Protein AF-A0A8S3ID58-F1 (afdb_monomer_lite)

Radius of gyration: 24.19 Å; chains: 1; bounding box: 62×48×61 Å

Secondary structure (DSSP, 8-state):
-TTT-HHHHHHHHHHHH----TT-S---HHHHHHHHHHHHHHHHHSSPPP-STTS-HHHHHHHHHHHHHS-HHHHHHHTTHHHHHHIIIII---HHHHGGG--GGG--HHHHHHHHHHTT---SEEEEEEEETTEEEEEEEEEEE---TTSSGGGGSS--HHHHHHHHHHHHHHHHH-S--SSHHHHHHHHHHHHHHHHHHSPPHHHHHS--TT-----HHHHHHHHHHHHHHHGGG-

pLDDT: mean 88.53, std 13.67, range [24.31, 98.25]

InterPro domains:
  IPR000718 Peptidase M13 [PS51885] (1-238)
  IPR000718 Peptidase M13 [PTHR11733] (1-207)
  IPR008753 Peptidase M13, N-terminal domain [PF05649] (2-226)
  IPR024079 Metallopeptidase, catalytic domain superfamily [G3DSA:3.40.390.10] (1-27)
  IPR042089 Peptidase M13, domain 2 [G3DSA:1.10.1380.10] (28-229)

Foldseek 3Di:
DCVVPVCCVVCVVVVVPDDADPPGPDDDPVNVVVVVVVVVVCVQLCDAQDPDPPDDPVSNVSNVVVVVVPPVVVCVVCDCVVVQCCQVVQQVHDCQQCPPNRDCPPDDPVSNQVSCVVVVHDPQKDWDWDQDPVHNVDIDIDIGGDAFQLRALVPLPDDDPSLVVSLVVQLVVSVVNHPPNPCSNVVSVVSSVVSNVSSVVHDHPVCVPDPHPPDDDDDPVVVVVVVVVVVVVVVVPD

Organism: NCBI:txid392030

Sequence (238 aa):
EPCEDFYHFVCGTWIKNSRIPDDADAINTFYALRTQLDYNVVDILTPPPSNEKAEPTALDNARVLYNSCINEQNIEDEGTDTILSIVNNEFGGWPILEGSSWDNSTFNLFNLLLKLRKYNNDIIFGIGTSVDEKNSEKYDLVIGQSDIGLGQRQYYSNESKITIAYREFIRDLAKELSDDTSMVDTDVNEIFAFEKEIAKHYWTSEDRRGRPNGTIRTTVGKLTDLLKTSVSSVIMHT

Structure (mmCIF, N/CA/C/O backbone):
data_AF-A0A8S3ID58-F1
#
_entry.id   AF-A0A8S3ID58-F1
#
loop_
_atom_site.group_PDB
_atom_site.id
_atom_site.type_symbol
_atom_site.label_atom_id
_atom_site.label_alt_id
_atom_site.label_comp_id
_atom_site.label_asym_id
_atom_site.label_entity_id
_atom_site.label_seq_id
_atom_site.pdbx_PDB_ins_code
_atom_site.Cartn_x
_atom_site.Cartn_y
_atom_site.Cartn_z
_atom_site.occupancy
_atom_site.B_iso_or_equiv
_atom_site.auth_seq_id
_atom_site.auth_comp_id
_atom_site.auth_asym_id
_atom_site.auth_atom_id
_atom_site.pdbx_PDB_model_num
ATOM 1 N N . GLU A 1 1 ? 34.741 21.032 -16.363 1.00 88.44 1 GLU A N 1
ATOM 2 C CA . GLU A 1 1 ? 35.696 19.997 -16.840 1.00 88.44 1 GLU A CA 1
ATOM 3 C C . GLU A 1 1 ? 35.415 18.635 -16.183 1.00 88.44 1 GLU A C 1
ATOM 5 O O . GLU A 1 1 ? 34.829 18.634 -15.103 1.00 88.44 1 GLU A O 1
ATOM 10 N N . PRO A 1 2 ? 35.823 17.478 -16.757 1.00 93.38 2 PRO A N 1
ATOM 11 C CA . PRO A 1 2 ? 35.596 16.155 -16.149 1.00 93.38 2 PRO A CA 1
ATOM 12 C C . PRO A 1 2 ? 36.165 16.005 -14.730 1.00 93.38 2 PRO A C 1
ATOM 14 O O . PRO A 1 2 ? 35.612 15.268 -13.921 1.00 93.38 2 PRO A O 1
ATOM 17 N N . CYS A 1 3 ? 37.269 16.696 -14.427 1.00 96.12 3 CYS A N 1
ATOM 18 C CA . CYS A 1 3 ? 37.917 16.671 -13.111 1.00 96.12 3 CYS A CA 1
ATOM 19 C C . CYS A 1 3 ? 37.172 17.491 -12.042 1.00 96.12 3 CYS A C 1
ATOM 21 O O . CYS A 1 3 ? 37.484 17.363 -10.863 1.00 96.12 3 CYS A O 1
ATOM 23 N N . GLU A 1 4 ? 36.229 18.344 -12.448 1.00 97.50 4 GLU A N 1
ATOM 24 C CA . GLU A 1 4 ? 35.427 19.184 -11.549 1.00 97.50 4 GLU A CA 1
ATOM 25 C C . GLU A 1 4 ? 34.044 18.573 -11.326 1.00 97.50 4 GLU A C 1
ATOM 27 O O . GLU A 1 4 ? 33.565 18.511 -10.198 1.00 97.50 4 GLU A O 1
ATOM 32 N N . ASP A 1 5 ? 33.421 18.093 -12.405 1.00 96.94 5 ASP A N 1
ATOM 33 C CA . ASP A 1 5 ? 32.129 17.420 -12.367 1.00 96.94 5 ASP A CA 1
ATOM 34 C C . ASP A 1 5 ? 32.057 16.365 -13.474 1.00 96.94 5 ASP A C 1
ATOM 36 O O . ASP A 1 5 ? 31.652 16.616 -14.616 1.00 96.94 5 ASP A O 1
ATOM 40 N N . PHE A 1 6 ? 32.486 15.153 -13.126 1.00 97.69 6 PHE A N 1
ATOM 41 C CA . PHE A 1 6 ? 32.463 14.025 -14.049 1.00 97.69 6 PHE A CA 1
ATOM 42 C C . PHE A 1 6 ? 31.032 13.643 -14.454 1.00 97.69 6 PHE A C 1
ATOM 44 O O . PHE A 1 6 ? 30.806 13.212 -15.585 1.00 97.69 6 PHE A O 1
ATOM 51 N N . TYR A 1 7 ? 30.052 13.833 -13.562 1.00 96.38 7 TYR A N 1
ATOM 52 C CA . TYR A 1 7 ? 28.661 13.483 -13.832 1.00 96.38 7 TYR A CA 1
ATOM 53 C C . TYR A 1 7 ? 28.065 14.388 -14.912 1.00 96.38 7 TYR A C 1
ATOM 55 O O . TYR A 1 7 ? 27.526 13.884 -15.893 1.00 96.38 7 TYR A O 1
ATOM 63 N N . HIS A 1 8 ? 28.225 15.709 -14.809 1.00 96.31 8 HIS A N 1
ATOM 64 C CA . HIS A 1 8 ? 27.772 16.625 -15.860 1.00 96.31 8 HIS A CA 1
ATOM 65 C C . HIS A 1 8 ? 28.597 16.510 -17.142 1.00 96.31 8 HIS A C 1
ATOM 67 O O . HIS A 1 8 ? 28.043 16.694 -18.226 1.00 96.31 8 HIS A O 1
ATOM 73 N N . PHE A 1 9 ? 29.886 16.166 -17.054 1.00 97.00 9 PHE A N 1
ATOM 74 C CA . PHE A 1 9 ? 30.692 15.906 -18.246 1.00 97.00 9 PHE A CA 1
ATOM 75 C C . PHE A 1 9 ? 30.136 14.738 -19.076 1.00 97.00 9 PHE A C 1
ATOM 77 O O . PHE A 1 9 ? 30.018 14.859 -20.294 1.00 97.00 9 PHE A O 1
ATOM 84 N N . VAL A 1 10 ? 29.760 13.628 -18.430 1.00 96.75 10 VAL A N 1
ATOM 85 C CA . VAL A 1 10 ? 29.251 12.431 -19.123 1.00 96.75 10 VAL A CA 1
ATOM 86 C C . VAL A 1 10 ? 27.751 12.529 -19.430 1.00 96.75 10 VAL A C 1
ATOM 88 O O . VAL A 1 10 ? 27.319 12.163 -20.521 1.00 96.75 10 VAL A O 1
ATOM 91 N N . CYS A 1 11 ? 26.945 13.029 -18.492 1.00 96.12 11 CYS A N 1
ATOM 92 C CA . CYS A 1 11 ? 25.481 12.978 -18.556 1.00 96.12 11 CYS A CA 1
ATOM 93 C C . CYS A 1 11 ? 24.824 14.318 -18.922 1.00 96.12 11 CYS A C 1
ATOM 95 O O . CYS A 1 11 ? 23.618 14.355 -19.162 1.00 96.12 11 CYS A O 1
ATOM 97 N N . GLY A 1 12 ? 25.570 15.427 -18.980 1.00 95.56 12 GLY A N 1
ATOM 98 C CA . GLY A 1 12 ? 25.005 16.778 -19.100 1.00 95.56 12 GLY A CA 1
ATOM 99 C C . GLY A 1 12 ? 24.127 16.985 -20.336 1.00 95.56 12 GLY A C 1
ATOM 100 O O . GLY A 1 12 ? 23.069 17.608 -20.249 1.00 95.56 12 GLY A O 1
ATOM 101 N N . THR A 1 13 ? 24.508 16.410 -21.482 1.00 95.69 13 THR A N 1
ATOM 102 C CA . THR A 1 13 ? 23.682 16.450 -22.701 1.00 95.69 13 THR A CA 1
ATOM 103 C C . THR A 1 13 ? 22.362 15.706 -22.519 1.00 95.69 13 THR A C 1
ATOM 105 O O . THR A 1 13 ? 21.323 16.192 -22.962 1.00 95.69 13 THR A O 1
ATOM 108 N N . TRP A 1 14 ? 22.385 14.551 -21.851 1.00 94.88 14 TRP A N 1
ATOM 109 C CA . TRP A 1 14 ? 21.179 13.775 -21.584 1.00 94.88 14 TRP A CA 1
ATOM 110 C C . TRP A 1 14 ? 20.251 14.519 -20.620 1.00 94.88 14 TRP A C 1
ATOM 112 O O . TRP A 1 14 ? 19.068 14.642 -20.914 1.00 94.88 14 TRP A O 1
ATOM 122 N N . ILE A 1 15 ? 20.784 15.111 -19.546 1.00 94.62 15 ILE A N 1
ATOM 123 C CA . ILE A 1 15 ? 20.007 15.915 -18.584 1.00 94.62 15 ILE A CA 1
ATOM 124 C C . ILE A 1 15 ? 19.315 17.091 -19.282 1.00 94.62 15 ILE A C 1
ATOM 126 O O . ILE A 1 15 ? 18.141 17.343 -19.041 1.00 94.62 15 ILE A O 1
ATOM 130 N N . LYS A 1 16 ? 20.016 17.791 -20.184 1.00 94.94 16 LYS A N 1
ATOM 131 C CA . LYS A 1 16 ? 19.451 18.932 -20.920 1.00 94.94 16 LYS A CA 1
ATOM 132 C C . LYS A 1 16 ? 18.305 18.536 -21.858 1.00 94.94 16 LYS A C 1
ATOM 134 O O . LYS A 1 16 ? 17.402 19.336 -22.085 1.00 94.94 16 LYS A O 1
ATOM 139 N N . ASN A 1 17 ? 18.378 17.341 -22.437 1.00 95.25 17 ASN A N 1
ATOM 140 C CA . ASN A 1 17 ? 17.456 16.894 -23.481 1.00 95.25 17 ASN A CA 1
ATOM 141 C C . ASN A 1 17 ? 16.340 15.982 -22.962 1.00 95.25 17 ASN A C 1
ATOM 143 O O . ASN A 1 17 ? 15.421 15.671 -23.716 1.00 95.25 17 ASN A O 1
ATOM 147 N N . SER A 1 18 ? 16.418 15.537 -21.710 1.00 93.12 18 SER A N 1
ATOM 148 C CA . SER A 1 18 ? 15.443 14.619 -21.134 1.00 93.12 18 SER A CA 1
ATOM 149 C C . SER A 1 18 ? 14.447 15.373 -20.265 1.00 93.12 18 SER A C 1
ATOM 151 O O . SER A 1 18 ? 14.813 16.258 -19.495 1.00 93.12 18 SER A O 1
ATOM 153 N N . ARG A 1 19 ? 13.176 14.994 -20.371 1.00 93.44 19 ARG A N 1
ATOM 154 C CA . ARG A 1 19 ? 12.099 15.465 -19.501 1.00 93.44 19 ARG A CA 1
ATOM 155 C C . ARG A 1 19 ? 11.645 14.291 -18.649 1.00 93.44 19 ARG A C 1
ATOM 157 O O . ARG A 1 19 ? 11.422 13.216 -19.196 1.00 93.44 19 ARG A O 1
ATOM 164 N N . ILE A 1 20 ? 11.506 14.510 -17.343 1.00 94.81 20 ILE A N 1
ATOM 165 C CA . ILE A 1 20 ? 10.830 13.560 -16.457 1.00 94.81 20 ILE A CA 1
ATOM 166 C C . ILE A 1 20 ? 9.343 13.542 -16.869 1.00 94.81 20 ILE A C 1
ATOM 168 O O . ILE A 1 20 ? 8.735 14.618 -16.884 1.00 94.81 20 ILE A O 1
ATOM 172 N N . PRO A 1 21 ? 8.793 12.390 -17.294 1.00 93.75 21 PRO A N 1
ATOM 173 C CA . PRO A 1 21 ? 7.370 12.239 -17.592 1.00 93.75 21 PRO A CA 1
ATOM 174 C C . PRO A 1 21 ? 6.484 12.591 -16.395 1.00 93.75 21 PRO A C 1
ATOM 176 O O . PRO A 1 21 ? 6.931 12.520 -15.254 1.00 93.75 21 PRO A O 1
ATOM 179 N N . ASP A 1 22 ? 5.229 12.958 -16.654 1.00 95.44 22 ASP A N 1
ATOM 180 C CA . ASP A 1 22 ? 4.313 13.416 -15.599 1.00 95.44 22 ASP A CA 1
ATOM 181 C C . ASP A 1 22 ? 3.903 12.275 -14.637 1.00 95.44 22 ASP A C 1
ATOM 183 O O . ASP A 1 22 ? 3.463 12.538 -13.522 1.00 95.44 22 ASP A O 1
ATOM 187 N N . ASP A 1 23 ? 4.091 11.018 -15.048 1.00 92.38 23 ASP A N 1
ATOM 188 C CA . ASP A 1 23 ? 3.821 9.782 -14.306 1.00 92.38 23 ASP A CA 1
ATOM 189 C C . ASP A 1 23 ? 5.074 9.164 -13.650 1.00 92.38 23 ASP A C 1
ATOM 191 O O . ASP A 1 23 ? 5.024 8.043 -13.142 1.00 92.38 23 ASP A O 1
ATOM 195 N N . ALA A 1 24 ? 6.214 9.864 -13.653 1.00 92.50 24 ALA A N 1
ATOM 196 C CA . ALA A 1 24 ? 7.464 9.364 -13.090 1.00 92.50 24 ALA A CA 1
ATOM 197 C C . ALA A 1 24 ? 8.113 10.368 -12.130 1.00 92.50 24 ALA A C 1
ATOM 199 O O . ALA A 1 24 ? 8.236 11.550 -12.428 1.00 92.50 24 ALA A O 1
ATOM 200 N N . ASP A 1 25 ? 8.651 9.878 -11.011 1.00 92.06 25 ASP A N 1
ATOM 201 C CA . ASP A 1 25 ? 9.400 10.726 -10.070 1.00 92.06 25 ASP A CA 1
ATOM 202 C C . ASP A 1 25 ? 10.830 11.025 -10.549 1.00 92.06 25 ASP A C 1
ATOM 204 O O . ASP A 1 25 ? 11.441 12.031 -10.182 1.00 92.06 25 ASP A O 1
ATOM 208 N N . ALA A 1 26 ? 11.405 10.120 -11.346 1.00 92.94 26 ALA A N 1
ATOM 209 C CA . ALA A 1 26 ? 12.760 10.240 -11.865 1.00 92.94 26 ALA A CA 1
ATOM 210 C C . ALA A 1 26 ? 12.955 9.391 -13.125 1.00 92.94 26 ALA A C 1
ATOM 212 O O . ALA A 1 26 ? 12.390 8.308 -13.263 1.00 92.94 26 ALA A O 1
ATOM 213 N N . ILE A 1 27 ? 13.860 9.841 -13.996 1.00 94.00 27 ILE A N 1
ATOM 214 C CA . ILE A 1 27 ? 14.332 9.070 -15.149 1.00 94.00 27 ILE A CA 1
ATOM 215 C C . ILE A 1 27 ? 15.835 8.830 -15.062 1.00 94.00 27 ILE A C 1
ATOM 217 O O . ILE A 1 27 ? 16.596 9.648 -14.548 1.00 94.00 27 ILE A O 1
ATOM 221 N N . ASN A 1 28 ? 16.266 7.681 -15.570 1.00 92.56 28 ASN A N 1
ATOM 222 C CA . ASN A 1 28 ? 17.663 7.287 -15.721 1.00 92.56 28 ASN A CA 1
ATOM 223 C C . ASN A 1 28 ? 17.750 6.115 -16.719 1.00 92.56 28 ASN A C 1
ATOM 225 O O . ASN A 1 28 ? 16.740 5.673 -17.268 1.00 92.56 28 ASN A O 1
ATOM 229 N N . THR A 1 29 ? 18.947 5.571 -16.941 1.00 92.44 29 THR A N 1
ATOM 230 C CA . THR A 1 29 ? 19.138 4.425 -17.845 1.00 92.44 29 THR A CA 1
ATOM 231 C C . THR A 1 29 ? 18.319 3.194 -17.435 1.00 92.44 29 THR A C 1
ATOM 233 O O . THR A 1 29 ? 17.828 2.475 -18.301 1.00 92.44 29 THR A O 1
ATOM 236 N N . PHE A 1 30 ? 18.122 2.953 -16.134 1.00 93.38 30 PHE A N 1
ATOM 237 C CA . PHE A 1 30 ? 17.293 1.840 -15.662 1.00 93.38 30 PHE A CA 1
ATOM 238 C C . PHE A 1 30 ? 15.805 2.074 -15.910 1.00 93.38 30 PHE A C 1
ATOM 240 O O . PHE A 1 30 ? 15.112 1.107 -16.197 1.00 93.38 30 PHE A O 1
ATOM 247 N N . TYR A 1 31 ? 15.322 3.320 -15.843 1.00 94.06 31 TYR A N 1
ATOM 248 C CA . TYR A 1 31 ? 13.953 3.655 -16.244 1.00 94.06 31 TYR A CA 1
ATOM 249 C C . TYR A 1 31 ? 13.722 3.255 -17.705 1.00 94.06 31 TYR A C 1
ATOM 251 O O . TYR A 1 31 ? 12.839 2.454 -17.973 1.00 94.06 31 TYR A O 1
ATOM 259 N N . ALA A 1 32 ? 14.594 3.685 -18.625 1.00 90.06 32 ALA A N 1
ATOM 260 C CA . ALA A 1 32 ? 14.460 3.348 -20.045 1.00 90.06 32 ALA A CA 1
ATOM 261 C C . ALA A 1 32 ? 14.467 1.829 -20.306 1.00 90.06 32 ALA A C 1
ATOM 263 O O . ALA A 1 32 ? 13.676 1.326 -21.102 1.00 90.06 32 ALA A O 1
ATOM 264 N N . LEU A 1 33 ? 15.341 1.088 -19.614 1.00 94.50 33 LEU A N 1
ATOM 265 C CA . LEU A 1 33 ? 15.389 -0.373 -19.712 1.00 94.50 33 LEU A CA 1
ATOM 266 C C . LEU A 1 33 ? 14.126 -1.043 -19.153 1.00 94.50 33 LEU A C 1
ATOM 268 O O . LEU A 1 33 ? 13.635 -1.988 -19.765 1.00 94.50 33 LEU A O 1
ATOM 272 N N . ARG A 1 34 ? 13.604 -0.565 -18.015 1.00 95.38 34 ARG A N 1
ATOM 273 C CA . ARG A 1 34 ? 12.362 -1.079 -17.415 1.00 95.38 34 ARG A CA 1
ATOM 274 C C . ARG A 1 34 ? 11.170 -0.814 -18.318 1.00 95.38 34 ARG A C 1
ATOM 276 O O . ARG A 1 34 ? 10.484 -1.762 -18.649 1.00 95.38 34 ARG A O 1
ATOM 283 N N . THR A 1 35 ? 11.020 0.404 -18.834 1.00 93.69 35 THR A N 1
ATOM 284 C CA . THR A 1 35 ? 9.942 0.742 -19.770 1.00 93.69 35 THR A CA 1
ATOM 285 C C . THR A 1 35 ? 9.953 -0.170 -20.999 1.00 93.69 35 THR A C 1
ATOM 287 O O . THR A 1 35 ? 8.912 -0.673 -21.408 1.00 93.69 35 THR A O 1
ATOM 290 N N . GLN A 1 36 ? 11.127 -0.447 -21.580 1.00 95.00 36 GLN A N 1
ATOM 291 C CA . GLN A 1 36 ? 11.220 -1.379 -22.709 1.00 95.00 36 GLN A CA 1
ATOM 292 C C . GLN A 1 36 ? 10.870 -2.822 -22.316 1.00 95.00 36 GLN A C 1
ATOM 294 O O . GLN A 1 36 ? 10.273 -3.549 -23.111 1.00 95.00 36 GLN A O 1
ATOM 299 N N . LEU A 1 37 ? 11.263 -3.253 -21.115 1.00 97.19 37 LEU A N 1
ATOM 300 C CA . LEU A 1 37 ? 10.900 -4.565 -20.589 1.00 97.19 37 LEU A CA 1
ATOM 301 C C . LEU A 1 37 ? 9.388 -4.669 -20.355 1.00 97.19 37 LEU A C 1
ATOM 303 O O . LEU A 1 37 ? 8.808 -5.685 -20.725 1.00 97.19 37 LEU A O 1
ATOM 307 N N . ASP A 1 38 ? 8.764 -3.628 -19.808 1.00 96.06 38 ASP A N 1
ATOM 308 C CA . ASP A 1 38 ? 7.329 -3.583 -19.528 1.00 96.06 38 ASP A CA 1
ATOM 309 C C . ASP A 1 38 ? 6.519 -3.762 -20.816 1.00 96.06 38 ASP A C 1
ATOM 311 O O . ASP A 1 38 ? 5.614 -4.591 -20.838 1.00 96.06 38 ASP A O 1
ATOM 315 N N . TYR A 1 39 ? 6.904 -3.110 -21.923 1.00 96.19 39 TYR A N 1
ATOM 316 C CA . TYR A 1 39 ? 6.275 -3.346 -23.231 1.00 96.19 39 TYR A CA 1
ATOM 317 C C . TYR A 1 39 ? 6.367 -4.809 -23.674 1.00 96.19 39 TYR A C 1
ATOM 319 O O . TYR A 1 39 ? 5.368 -5.397 -24.076 1.00 96.19 39 TYR A O 1
ATOM 327 N N . ASN A 1 40 ? 7.540 -5.431 -23.539 1.00 97.12 40 ASN A N 1
ATOM 328 C CA . ASN A 1 40 ? 7.706 -6.835 -23.916 1.00 97.12 40 ASN A CA 1
ATOM 329 C C . ASN A 1 40 ? 6.853 -7.766 -23.036 1.00 97.12 40 ASN A C 1
ATOM 331 O O . ASN A 1 40 ? 6.328 -8.768 -23.517 1.00 97.12 40 ASN A O 1
ATOM 335 N N . VAL A 1 41 ? 6.731 -7.463 -21.740 1.00 97.12 41 VAL A N 1
ATOM 336 C CA . VAL A 1 41 ? 5.895 -8.233 -20.807 1.00 97.12 41 VAL A CA 1
ATOM 337 C C . VAL A 1 41 ? 4.417 -8.061 -21.153 1.00 97.12 41 VAL A C 1
ATOM 339 O O . VAL A 1 41 ? 3.697 -9.056 -21.227 1.00 97.12 41 VAL A O 1
ATOM 342 N N . VAL A 1 42 ? 3.975 -6.834 -21.428 1.00 97.00 42 VAL A N 1
ATOM 343 C CA . VAL A 1 42 ? 2.612 -6.533 -21.885 1.00 97.00 42 VAL A CA 1
ATOM 344 C C . VAL A 1 42 ? 2.289 -7.297 -23.168 1.00 97.00 42 VAL A C 1
ATOM 346 O O . VAL A 1 42 ? 1.255 -7.960 -23.224 1.00 97.00 42 VAL A O 1
ATOM 349 N N . ASP A 1 43 ? 3.185 -7.312 -24.154 1.00 96.00 43 ASP A N 1
ATOM 350 C CA . ASP A 1 43 ? 2.987 -8.057 -25.405 1.00 96.00 43 ASP A CA 1
ATOM 351 C C . ASP A 1 43 ? 2.803 -9.569 -25.169 1.00 96.00 43 ASP A C 1
ATOM 353 O O . ASP A 1 43 ? 2.016 -10.226 -25.853 1.00 96.00 43 ASP A O 1
ATOM 357 N N . ILE A 1 44 ? 3.492 -10.137 -24.174 1.00 94.38 44 ILE A N 1
ATOM 358 C CA . ILE A 1 44 ? 3.376 -11.558 -23.804 1.00 94.38 44 ILE A CA 1
ATOM 359 C C . ILE A 1 44 ? 2.047 -11.856 -23.083 1.00 94.38 44 ILE A C 1
ATOM 361 O O . ILE A 1 44 ? 1.478 -12.945 -23.265 1.00 94.38 44 ILE A O 1
ATOM 365 N N . LEU A 1 45 ? 1.569 -10.916 -22.259 1.00 95.75 45 LEU A N 1
ATOM 366 C CA . LEU A 1 45 ? 0.414 -11.083 -21.367 1.00 95.75 45 LEU A CA 1
ATOM 367 C C . LEU A 1 45 ? -0.928 -10.623 -21.963 1.00 95.75 45 LEU A C 1
ATOM 369 O O . LEU A 1 45 ? -1.971 -11.082 -21.505 1.00 95.75 45 LEU A O 1
ATOM 373 N N . THR A 1 46 ? -0.910 -9.762 -22.981 1.00 95.12 46 THR A N 1
ATOM 374 C CA . THR A 1 46 ? -2.116 -9.234 -23.647 1.00 95.12 46 THR A CA 1
ATOM 375 C C . THR A 1 46 ? -2.954 -10.301 -24.360 1.00 95.12 46 THR A C 1
ATOM 377 O O . THR A 1 46 ? -4.182 -10.220 -24.303 1.00 95.12 46 THR A O 1
ATOM 380 N N . PRO A 1 47 ? -2.371 -11.309 -25.044 1.00 91.50 47 PRO A N 1
ATOM 381 C CA . PRO A 1 47 ? -3.170 -12.369 -25.643 1.00 91.50 47 PRO A CA 1
ATOM 382 C C . PRO A 1 47 ? -4.056 -13.060 -24.595 1.00 91.50 47 PRO A C 1
ATOM 384 O O . PRO A 1 47 ? -3.621 -13.248 -23.454 1.00 91.50 47 PRO A O 1
ATOM 387 N N . PRO A 1 48 ? -5.279 -13.484 -24.959 1.00 85.69 48 PRO A N 1
ATOM 388 C CA . PRO A 1 48 ? -6.124 -14.230 -24.037 1.00 85.69 48 PRO A CA 1
ATOM 389 C C . PRO A 1 48 ? -5.430 -15.536 -23.610 1.00 85.69 48 PRO A C 1
ATOM 391 O O . PRO A 1 48 ? -4.619 -16.077 -24.373 1.00 85.69 48 PRO A O 1
ATOM 394 N N . PRO A 1 49 ? -5.739 -16.066 -22.412 1.00 83.31 49 PRO A N 1
ATOM 395 C CA . PRO A 1 49 ? -5.255 -17.383 -22.007 1.00 83.31 49 PRO A CA 1
ATOM 396 C C . PRO A 1 49 ? -5.651 -18.421 -23.063 1.00 83.31 49 PRO A C 1
ATOM 398 O O . PRO A 1 49 ? -6.776 -18.412 -23.575 1.00 83.31 49 PRO A O 1
ATOM 401 N N . SER A 1 50 ? -4.706 -19.281 -23.438 1.00 72.75 50 SER A N 1
ATOM 402 C CA . SER A 1 50 ? -4.924 -20.231 -24.524 1.00 72.75 50 SER A CA 1
ATOM 403 C C . SER A 1 50 ? -5.721 -21.432 -24.023 1.00 72.75 50 SER A C 1
ATOM 405 O O . SER A 1 50 ? -5.455 -21.973 -22.957 1.00 72.75 50 SER A O 1
ATOM 407 N N . ASN A 1 51 ? -6.673 -21.912 -24.825 1.00 66.25 51 ASN A N 1
ATOM 408 C CA . ASN A 1 51 ? -7.285 -23.228 -24.605 1.00 66.25 51 ASN A CA 1
ATOM 409 C C . ASN A 1 51 ? -6.468 -24.358 -25.268 1.00 66.25 51 ASN A C 1
ATOM 411 O O . ASN A 1 51 ? -6.874 -25.524 -25.246 1.00 66.25 51 ASN A O 1
ATOM 415 N N . GLU A 1 52 ? -5.339 -24.031 -25.904 1.00 62.16 52 GLU A N 1
ATOM 416 C CA . GLU A 1 52 ? -4.472 -24.993 -26.575 1.00 62.16 52 GLU A CA 1
ATOM 417 C C . GLU A 1 52 ? -3.453 -25.594 -25.601 1.00 62.16 52 GLU A C 1
ATOM 419 O O . GLU A 1 52 ? -2.771 -24.893 -24.862 1.00 62.16 52 GLU A O 1
ATOM 424 N N . LYS A 1 53 ? -3.284 -26.921 -25.656 1.00 61.59 53 LYS A N 1
ATOM 425 C CA . LYS A 1 53 ? -2.411 -27.718 -24.768 1.00 61.59 53 LYS A CA 1
ATOM 426 C C . LYS A 1 53 ? -0.905 -27.388 -24.837 1.00 61.59 53 LYS A C 1
ATOM 428 O O . LYS A 1 53 ? -0.115 -28.119 -24.243 1.00 61.59 53 LYS A O 1
ATOM 433 N N . ALA A 1 54 ? -0.498 -26.386 -25.610 1.00 71.44 54 ALA A N 1
ATOM 434 C CA . ALA A 1 54 ? 0.904 -26.053 -25.844 1.00 71.44 54 ALA A CA 1
ATOM 435 C C . ALA A 1 54 ? 1.484 -25.084 -24.800 1.00 71.44 54 ALA A C 1
ATOM 437 O O . ALA A 1 54 ? 2.691 -25.124 -24.569 1.00 71.44 54 ALA A O 1
ATOM 438 N N . GLU A 1 55 ? 0.657 -24.254 -24.157 1.00 80.00 55 GLU A N 1
ATOM 439 C CA . GLU A 1 55 ? 1.142 -23.230 -23.226 1.00 80.00 55 GLU A CA 1
ATOM 440 C C . GLU A 1 55 ? 1.198 -23.727 -21.768 1.00 80.00 55 GLU A C 1
ATOM 442 O O . GLU A 1 55 ? 0.352 -24.519 -21.338 1.00 80.00 55 GLU A O 1
ATOM 447 N N . PRO A 1 56 ? 2.191 -23.292 -20.967 1.00 89.12 56 PRO A N 1
ATOM 448 C CA . PRO A 1 56 ? 2.236 -23.608 -19.546 1.00 89.12 56 PRO A CA 1
ATOM 449 C C . PRO A 1 56 ? 1.106 -22.913 -18.779 1.00 89.12 56 PRO A C 1
ATOM 451 O O . PRO A 1 56 ? 0.925 -21.704 -18.894 1.00 89.12 56 PRO A O 1
ATOM 454 N N . THR A 1 57 ? 0.455 -23.628 -17.856 1.00 90.31 57 THR A N 1
ATOM 455 C CA . THR A 1 57 ? -0.606 -23.073 -16.989 1.00 90.31 57 THR A CA 1
ATOM 456 C C . THR A 1 57 ? -0.181 -21.813 -16.224 1.00 90.31 57 THR A C 1
ATOM 458 O O . THR A 1 57 ? -1.002 -20.943 -15.952 1.00 90.31 57 THR A O 1
ATOM 461 N N . ALA A 1 58 ? 1.103 -21.682 -15.878 1.00 93.00 58 ALA A N 1
ATOM 462 C CA . ALA A 1 58 ? 1.618 -20.483 -15.218 1.00 93.00 58 ALA A CA 1
ATOM 463 C C . ALA A 1 58 ? 1.483 -19.224 -16.094 1.00 93.00 58 ALA A C 1
ATOM 465 O O . ALA A 1 58 ? 1.166 -18.156 -15.575 1.00 93.00 58 ALA A O 1
ATOM 466 N N . LEU A 1 59 ? 1.695 -19.355 -17.408 1.00 92.00 59 LEU A N 1
ATOM 467 C CA . LEU A 1 59 ? 1.543 -18.250 -18.349 1.00 92.00 59 LEU A CA 1
ATOM 468 C C . LEU A 1 59 ? 0.068 -17.880 -18.525 1.00 92.00 59 LEU A C 1
ATOM 470 O O . LEU A 1 59 ? -0.261 -16.698 -18.506 1.00 92.00 59 LEU A O 1
ATOM 474 N N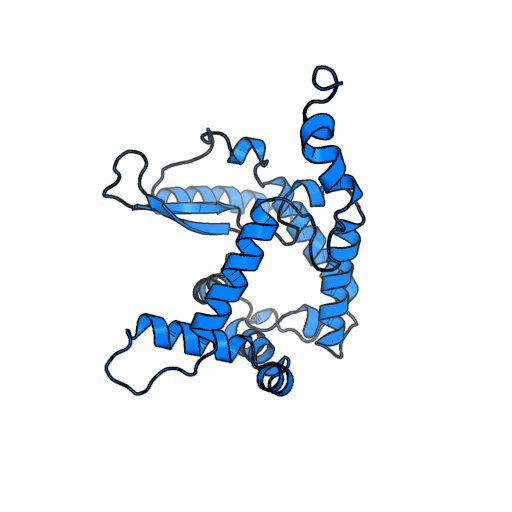 . ASP A 1 60 ? -0.827 -18.865 -18.618 1.00 92.38 60 ASP A N 1
ATOM 475 C CA . ASP A 1 60 ? -2.266 -18.594 -18.704 1.00 92.38 60 ASP A CA 1
ATOM 476 C C . ASP A 1 60 ? -2.797 -17.906 -17.443 1.00 92.38 60 ASP A C 1
ATOM 478 O O . ASP A 1 60 ? -3.532 -16.929 -17.547 1.00 92.38 60 ASP A O 1
ATOM 482 N N . ASN A 1 61 ? -2.370 -18.334 -16.250 1.00 93.50 61 ASN A N 1
ATOM 483 C CA . ASN A 1 61 ? -2.738 -17.656 -15.004 1.00 93.50 61 ASN A CA 1
ATOM 484 C C . ASN A 1 61 ? -2.239 -16.203 -14.973 1.00 93.50 61 ASN A C 1
ATOM 486 O O . ASN A 1 61 ? -2.966 -15.316 -14.529 1.00 93.50 61 ASN A O 1
ATOM 490 N N . ALA A 1 62 ? -1.022 -15.945 -15.464 1.00 95.56 62 ALA A N 1
ATOM 491 C CA . ALA A 1 62 ? -0.494 -14.588 -15.570 1.00 95.56 62 ALA A CA 1
ATOM 492 C C . ALA A 1 62 ? -1.304 -13.734 -16.560 1.00 95.56 62 ALA A C 1
ATOM 494 O O . ALA A 1 62 ? -1.600 -12.579 -16.262 1.00 95.56 62 ALA A O 1
ATOM 495 N N . ARG A 1 63 ? -1.725 -14.306 -17.698 1.00 94.81 63 ARG A N 1
ATOM 496 C CA . ARG A 1 63 ? -2.616 -13.646 -18.669 1.00 94.81 63 ARG A CA 1
ATOM 497 C C . ARG A 1 63 ? -3.993 -13.358 -18.085 1.00 94.81 63 ARG A C 1
ATOM 499 O O . ARG A 1 63 ? -4.518 -12.274 -18.302 1.00 94.81 63 ARG A O 1
ATOM 506 N N . VAL A 1 64 ? -4.582 -14.294 -17.339 1.00 95.00 64 VAL A N 1
ATOM 507 C CA . VAL A 1 64 ? -5.866 -14.077 -16.648 1.00 95.00 64 VAL A CA 1
ATOM 508 C C . VAL A 1 64 ? -5.751 -12.903 -15.679 1.00 95.00 64 VAL A C 1
ATOM 510 O O . VAL A 1 64 ? -6.565 -11.988 -15.747 1.00 95.00 64 VAL A O 1
ATOM 513 N N . LEU A 1 65 ? -4.714 -12.895 -14.835 1.00 96.19 65 LEU A N 1
ATOM 514 C CA . LEU A 1 65 ? -4.486 -11.824 -13.865 1.00 96.19 65 LEU A CA 1
ATOM 515 C C . LEU A 1 65 ? -4.235 -10.466 -14.540 1.00 96.19 65 LEU A C 1
ATOM 517 O O . LEU A 1 65 ? -4.770 -9.447 -14.108 1.00 96.19 65 LEU A O 1
ATOM 521 N N . TYR A 1 66 ? -3.436 -10.444 -15.609 1.00 96.75 66 TYR A N 1
ATOM 522 C CA . TYR A 1 66 ? -3.183 -9.226 -16.375 1.00 96.75 66 TYR A CA 1
ATOM 523 C C . TYR A 1 66 ? -4.474 -8.677 -16.989 1.00 96.75 66 TYR A C 1
ATOM 525 O O . TYR A 1 66 ? -4.810 -7.516 -16.768 1.00 96.75 66 TYR A O 1
ATOM 533 N N . ASN A 1 67 ? -5.241 -9.525 -17.680 1.00 95.69 67 ASN A N 1
ATOM 534 C CA . ASN A 1 67 ? -6.490 -9.124 -18.323 1.00 95.69 67 ASN A CA 1
ATOM 535 C C . ASN A 1 67 ? -7.561 -8.677 -17.317 1.00 95.69 67 ASN A C 1
ATOM 537 O O . ASN A 1 67 ? -8.343 -7.789 -17.641 1.00 95.69 67 ASN A O 1
ATOM 541 N N . SER A 1 68 ? -7.593 -9.231 -16.097 1.00 95.44 68 SER A N 1
ATOM 542 C CA . SER A 1 68 ? -8.471 -8.705 -15.042 1.00 95.44 68 SER A CA 1
ATOM 543 C C . SER A 1 68 ? -8.032 -7.329 -14.536 1.00 95.44 68 SER A C 1
ATOM 545 O O . SER A 1 68 ? -8.881 -6.526 -14.180 1.00 95.44 68 SER A O 1
ATOM 547 N N . CYS A 1 69 ? -6.725 -7.049 -14.518 1.00 96.19 69 CYS A N 1
ATOM 548 C CA . CYS A 1 69 ? -6.171 -5.778 -14.044 1.00 96.19 69 CYS A CA 1
ATOM 549 C C . CYS A 1 69 ? -6.426 -4.624 -15.027 1.00 96.19 69 CYS A C 1
ATOM 551 O O . CYS A 1 69 ? -6.747 -3.521 -14.608 1.00 96.19 69 CYS A O 1
ATOM 553 N N . ILE A 1 70 ? -6.312 -4.877 -16.335 1.00 96.25 70 ILE A N 1
ATOM 554 C CA . ILE A 1 70 ? -6.487 -3.836 -17.365 1.00 96.25 70 ILE A CA 1
ATOM 555 C C . ILE A 1 70 ? -7.946 -3.615 -17.794 1.00 96.25 70 ILE A C 1
ATOM 557 O O . ILE A 1 70 ? -8.218 -2.757 -18.632 1.00 96.25 70 ILE A O 1
ATOM 561 N N . ASN A 1 71 ? -8.892 -4.408 -17.282 1.00 96.75 71 ASN A N 1
ATOM 562 C CA . ASN A 1 71 ? -10.307 -4.280 -17.624 1.00 96.75 71 ASN A CA 1
ATOM 563 C C . ASN A 1 71 ? -10.971 -3.181 -16.784 1.00 96.75 71 ASN A C 1
ATOM 565 O O . ASN A 1 71 ? -11.723 -3.467 -15.852 1.00 96.75 71 ASN A O 1
ATOM 569 N N . GLU A 1 72 ? -10.696 -1.927 -17.144 1.00 97.06 72 GLU A N 1
ATOM 570 C CA . GLU A 1 72 ? -11.226 -0.741 -16.463 1.00 97.06 72 GLU A CA 1
ATOM 571 C C . GLU A 1 72 ? -12.757 -0.749 -16.396 1.00 97.06 72 GLU A C 1
ATOM 573 O O . GLU A 1 72 ? -13.310 -0.451 -15.349 1.00 97.06 72 GLU A O 1
ATOM 578 N N . GLN A 1 73 ? -13.458 -1.187 -17.450 1.00 97.25 73 GLN A N 1
ATOM 579 C CA . GLN A 1 73 ? -14.927 -1.231 -17.436 1.00 97.25 73 GLN A CA 1
ATOM 580 C C . GLN A 1 73 ? -15.464 -2.090 -16.285 1.00 97.25 73 GLN A C 1
ATOM 582 O O . GLN A 1 73 ? -16.375 -1.666 -15.586 1.00 97.25 73 GLN A O 1
ATOM 587 N N . ASN A 1 74 ? -14.895 -3.280 -16.070 1.00 95.44 74 ASN A N 1
ATOM 588 C CA . ASN A 1 74 ? -15.338 -4.141 -14.974 1.00 95.44 74 ASN A CA 1
ATOM 589 C C . ASN A 1 74 ? -14.973 -3.558 -13.601 1.00 95.44 74 ASN A C 1
ATOM 591 O O . ASN A 1 74 ? -15.728 -3.741 -12.655 1.00 95.44 74 ASN A O 1
ATOM 595 N N . ILE A 1 75 ? -13.833 -2.866 -13.494 1.00 96.31 75 ILE A N 1
ATOM 596 C CA . ILE A 1 75 ? -13.420 -2.178 -12.262 1.00 96.31 75 ILE A CA 1
ATOM 597 C C . ILE A 1 75 ? -14.405 -1.049 -11.928 1.00 96.31 75 ILE A C 1
ATOM 599 O O . ILE A 1 75 ? -14.857 -0.956 -10.791 1.00 96.31 75 ILE A O 1
ATOM 603 N N . GLU A 1 76 ? -14.784 -0.235 -12.914 1.00 96.19 76 GLU A N 1
ATOM 604 C CA . GLU A 1 76 ? -15.739 0.867 -12.737 1.00 96.19 76 GLU A CA 1
ATOM 605 C C . GLU A 1 76 ? -17.169 0.369 -12.473 1.00 96.19 76 GLU A C 1
ATOM 607 O O . GLU A 1 76 ? -17.881 0.954 -11.659 1.00 96.19 76 GLU A O 1
ATOM 612 N N . ASP A 1 77 ? -17.588 -0.729 -13.115 1.00 96.06 77 ASP A N 1
ATOM 613 C CA . ASP A 1 77 ? -18.902 -1.347 -12.881 1.00 96.06 77 ASP A CA 1
ATOM 614 C C . ASP A 1 77 ? -19.025 -1.924 -11.458 1.00 96.06 77 ASP A C 1
ATOM 616 O O . ASP A 1 77 ? -20.113 -1.919 -10.882 1.00 96.06 77 ASP A O 1
ATOM 620 N N . GLU A 1 78 ? -17.926 -2.442 -10.899 1.00 94.94 78 GLU A N 1
ATOM 621 C CA . GLU A 1 78 ? -17.857 -2.984 -9.535 1.00 94.94 78 GLU A CA 1
ATOM 622 C C . GLU A 1 78 ? -17.685 -1.880 -8.477 1.00 94.94 78 GLU A C 1
ATOM 624 O O . GLU A 1 78 ? -18.162 -2.015 -7.346 1.00 94.94 78 GLU A O 1
ATOM 629 N N . GLY A 1 79 ? -17.026 -0.776 -8.842 1.00 94.00 79 GLY A N 1
ATOM 630 C CA . GLY A 1 79 ? -16.839 0.393 -7.992 1.00 94.00 79 GLY A CA 1
ATOM 631 C C . GLY A 1 79 ? -16.228 0.039 -6.633 1.00 94.00 79 GLY A C 1
ATOM 632 O O . GLY A 1 79 ? -15.191 -0.618 -6.532 1.00 94.00 79 GLY A O 1
ATOM 633 N N . THR A 1 80 ? -16.872 0.489 -5.556 1.00 94.56 80 THR A N 1
ATOM 634 C CA . THR A 1 80 ? -16.418 0.261 -4.174 1.00 94.56 80 THR A CA 1
ATOM 635 C C . THR A 1 80 ? -17.166 -0.876 -3.474 1.00 94.56 80 THR A C 1
ATOM 637 O O . THR A 1 80 ? -16.847 -1.204 -2.326 1.00 94.56 80 THR A O 1
ATOM 640 N N . ASP A 1 81 ? -18.113 -1.530 -4.153 1.00 94.06 81 ASP A N 1
ATOM 641 C CA . ASP A 1 81 ? -19.031 -2.497 -3.544 1.00 94.06 81 ASP A CA 1
ATOM 642 C C . ASP A 1 81 ? -18.286 -3.685 -2.930 1.00 94.06 81 ASP A C 1
ATOM 644 O O . ASP A 1 81 ? -18.534 -4.072 -1.783 1.00 94.06 81 ASP A O 1
ATOM 648 N N . THR A 1 82 ? -17.324 -4.249 -3.662 1.00 93.44 82 THR A N 1
ATOM 649 C CA . THR A 1 82 ? -16.578 -5.426 -3.202 1.00 93.44 82 THR A CA 1
ATOM 650 C C . THR A 1 82 ? -15.701 -5.119 -1.999 1.00 93.44 82 THR A C 1
ATOM 652 O O . THR A 1 82 ? -15.711 -5.878 -1.025 1.00 93.44 82 THR A O 1
ATOM 655 N N . ILE A 1 83 ? -14.973 -3.999 -2.010 1.00 92.88 83 ILE A N 1
ATOM 656 C CA . ILE A 1 83 ? -14.110 -3.651 -0.878 1.00 92.88 83 ILE A CA 1
ATOM 657 C C . ILE A 1 83 ? -14.936 -3.294 0.361 1.00 92.88 83 ILE A C 1
ATOM 659 O O . ILE A 1 83 ? -14.626 -3.781 1.449 1.00 92.88 83 ILE A O 1
ATOM 663 N N . LEU A 1 84 ? -16.029 -2.538 0.210 1.00 95.00 84 LEU A N 1
ATOM 664 C CA . LEU A 1 84 ? -16.921 -2.204 1.323 1.00 95.00 84 LEU A CA 1
ATOM 665 C C . LEU A 1 84 ? -17.624 -3.448 1.876 1.00 95.00 84 LEU A C 1
ATOM 667 O O . LEU A 1 84 ? -17.758 -3.588 3.090 1.00 95.00 84 LEU A O 1
ATOM 671 N N . SER A 1 85 ? -18.002 -4.399 1.019 1.00 95.31 85 SER A N 1
ATOM 672 C CA . SER A 1 85 ? -18.548 -5.689 1.450 1.00 95.31 85 SER A CA 1
ATOM 673 C C . SER A 1 85 ? -17.555 -6.470 2.313 1.00 95.31 85 SER A C 1
ATOM 675 O O . SER A 1 85 ? -17.933 -6.969 3.374 1.00 95.31 85 SER A O 1
ATOM 677 N N . ILE A 1 86 ? -16.277 -6.540 1.922 1.00 94.56 86 ILE A N 1
ATOM 678 C CA . ILE A 1 86 ? -15.235 -7.206 2.722 1.00 94.56 86 ILE A CA 1
ATOM 679 C C . ILE A 1 86 ? -15.032 -6.472 4.055 1.00 94.56 86 ILE A C 1
ATOM 681 O O . ILE A 1 86 ? -15.031 -7.104 5.113 1.00 94.56 86 ILE A O 1
ATOM 685 N N . VAL A 1 87 ? -14.908 -5.142 4.029 1.00 94.12 87 VAL A N 1
ATOM 686 C CA . VAL A 1 87 ? -14.721 -4.321 5.237 1.00 94.12 87 VAL A CA 1
ATOM 687 C C . VAL A 1 87 ? -15.873 -4.526 6.225 1.00 94.12 87 VAL A C 1
ATOM 689 O O . VAL A 1 87 ? -15.642 -4.838 7.396 1.00 94.12 87 VAL A O 1
ATOM 692 N N . ASN A 1 88 ? -17.113 -4.444 5.754 1.00 93.19 88 ASN A N 1
ATOM 693 C CA . ASN A 1 88 ? -18.292 -4.538 6.609 1.00 93.19 88 ASN A CA 1
ATOM 694 C C . ASN A 1 88 ? -18.520 -5.968 7.118 1.00 93.19 88 ASN A C 1
ATOM 696 O O . ASN A 1 88 ? -18.716 -6.179 8.315 1.00 93.19 88 ASN A O 1
ATOM 700 N N . ASN A 1 89 ? -18.440 -6.969 6.237 1.00 93.00 89 ASN A N 1
ATOM 701 C CA . ASN A 1 89 ? -18.794 -8.347 6.585 1.00 93.00 89 ASN A CA 1
ATOM 702 C C . ASN A 1 89 ? -17.661 -9.104 7.287 1.00 93.00 89 ASN A C 1
ATOM 704 O O . ASN A 1 89 ? -17.917 -9.966 8.134 1.00 93.00 89 ASN A O 1
ATOM 708 N N . GLU A 1 90 ? -16.403 -8.811 6.952 1.00 92.81 90 GLU A N 1
ATOM 709 C CA . GLU A 1 90 ? -15.260 -9.515 7.523 1.00 92.81 90 GLU A CA 1
ATOM 710 C C . GLU A 1 90 ? -14.567 -8.711 8.614 1.00 92.81 90 GLU A C 1
ATOM 712 O O . GLU A 1 90 ? -14.258 -9.285 9.661 1.00 92.81 90 GLU A O 1
ATOM 717 N N . PHE A 1 91 ? -14.344 -7.411 8.437 1.00 93.38 91 PHE A N 1
ATOM 718 C CA . PHE A 1 91 ? -13.542 -6.623 9.382 1.00 93.38 91 PHE A CA 1
ATOM 719 C C . PHE A 1 91 ? -14.364 -5.941 10.482 1.00 93.38 91 PHE A C 1
ATOM 721 O O . PHE A 1 91 ? -13.788 -5.519 11.483 1.00 93.38 91 PHE A O 1
ATOM 728 N N . GLY A 1 92 ? -15.695 -5.966 10.378 1.00 91.50 92 GLY A N 1
ATOM 729 C CA . GLY A 1 92 ? -16.588 -5.346 11.360 1.00 91.50 92 GLY A CA 1
ATOM 730 C C . GLY A 1 92 ? -16.773 -3.849 11.125 1.00 91.50 92 GLY A C 1
ATOM 731 O O . GLY A 1 92 ? -16.991 -3.110 12.084 1.00 91.50 92 GLY A O 1
ATOM 732 N N . GLY A 1 93 ? -16.652 -3.426 9.865 1.00 93.12 93 GLY A N 1
ATOM 733 C CA . GLY A 1 93 ? -16.832 -2.043 9.451 1.00 93.12 93 GLY A CA 1
ATOM 734 C C . GLY A 1 93 ? -15.564 -1.203 9.553 1.00 93.12 93 GLY A C 1
ATOM 735 O O . GLY A 1 93 ? -14.500 -1.663 9.985 1.00 93.12 93 GLY A O 1
ATOM 736 N N . TRP A 1 94 ? -15.690 0.052 9.137 1.00 93.56 94 TRP A N 1
ATOM 737 C CA . TRP A 1 94 ? -14.655 1.065 9.300 1.00 93.56 94 TRP A CA 1
ATOM 738 C C . TRP A 1 94 ? -15.282 2.243 10.052 1.00 93.56 94 TRP A C 1
ATOM 740 O O . TRP A 1 94 ? -16.071 2.967 9.450 1.00 93.56 94 TRP A O 1
ATOM 750 N N . PRO A 1 95 ? -14.959 2.450 11.348 1.00 94.19 95 PRO A N 1
ATOM 751 C CA . PRO A 1 95 ? -15.685 3.395 12.203 1.00 94.19 95 PRO A CA 1
ATOM 752 C C . PRO A 1 95 ? -15.836 4.802 11.617 1.00 94.19 95 PRO A C 1
ATOM 754 O O . PRO A 1 95 ? -16.889 5.410 11.760 1.00 94.19 95 PRO A O 1
ATOM 757 N N . ILE A 1 96 ? -14.826 5.282 10.884 1.00 95.69 96 ILE A N 1
ATOM 758 C CA . ILE A 1 96 ? -14.848 6.600 10.232 1.00 95.69 96 ILE A CA 1
ATOM 759 C C . ILE A 1 96 ? -15.944 6.749 9.165 1.00 95.69 96 ILE A C 1
ATOM 761 O O . ILE A 1 96 ? -16.355 7.867 8.872 1.00 95.69 96 ILE A O 1
ATOM 765 N N . LEU A 1 97 ? -16.420 5.642 8.585 1.00 94.88 97 LEU A N 1
ATOM 766 C CA . LEU A 1 97 ? -17.518 5.635 7.617 1.00 94.88 97 LEU A CA 1
ATOM 767 C C . LEU A 1 97 ? -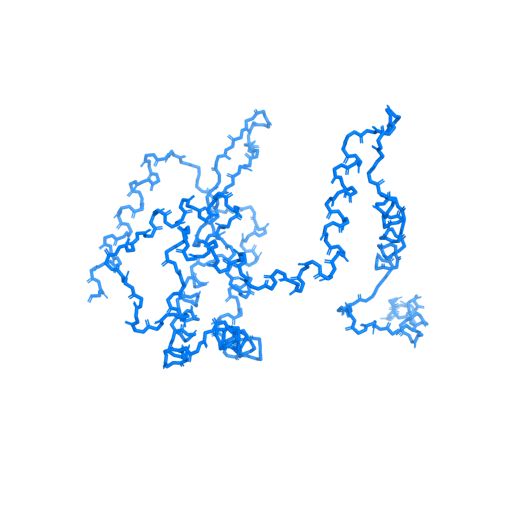18.894 5.559 8.290 1.00 94.88 97 LEU A C 1
ATOM 769 O O . LEU A 1 97 ? -19.893 5.922 7.680 1.00 94.88 97 LEU A O 1
ATOM 773 N N . GLU A 1 98 ? -18.967 5.074 9.526 1.00 92.00 98 GLU A N 1
ATOM 774 C CA . GLU A 1 98 ? -20.225 4.838 10.252 1.00 92.00 98 GLU A CA 1
ATOM 775 C C . GLU A 1 98 ? -20.477 5.877 11.358 1.00 92.00 98 GLU A C 1
ATOM 777 O O . GLU A 1 98 ? -21.584 5.969 11.903 1.00 92.00 98 GLU A O 1
ATOM 782 N N . GLY A 1 99 ? -19.446 6.649 11.710 1.00 89.62 99 GLY A N 1
ATOM 783 C CA . GLY A 1 99 ? -19.484 7.686 12.727 1.00 89.62 99 GLY A CA 1
ATOM 784 C C . GLY A 1 99 ? -20.016 7.159 14.058 1.00 89.62 99 GLY A C 1
ATOM 785 O O . GLY A 1 99 ? -19.586 6.132 14.584 1.00 89.62 99 GLY A O 1
ATOM 786 N N . SER A 1 100 ? -21.004 7.863 14.608 1.00 87.88 100 SER A N 1
ATOM 787 C CA . SER A 1 100 ? -21.624 7.493 15.889 1.00 87.88 100 SER A CA 1
ATOM 788 C C . SER A 1 100 ? -22.472 6.214 15.846 1.00 87.88 100 SER A C 1
ATOM 790 O O . SER A 1 100 ? -22.876 5.724 16.901 1.00 87.88 100 SER A O 1
ATOM 792 N N . SER A 1 101 ? -22.744 5.675 14.652 1.00 89.88 101 SER A N 1
ATOM 793 C CA . SER A 1 101 ? -23.554 4.464 14.473 1.00 89.88 101 SER A CA 1
ATOM 794 C C . SER A 1 101 ? -22.745 3.173 14.617 1.00 89.88 101 SER A C 1
ATOM 796 O O . SER A 1 101 ? -23.345 2.106 14.744 1.00 89.88 101 SER A O 1
ATOM 798 N N . TRP A 1 102 ? -21.410 3.255 14.616 1.00 92.06 102 TRP A N 1
ATOM 799 C CA . TRP A 1 102 ? -20.551 2.081 14.727 1.00 92.06 102 TRP A CA 1
ATOM 800 C C . TRP A 1 102 ? -20.657 1.417 16.110 1.00 92.06 102 TRP A C 1
ATOM 802 O O . TRP A 1 102 ? -20.433 2.046 17.150 1.00 92.06 102 TRP A O 1
ATOM 812 N N . ASP A 1 103 ? -20.961 0.117 16.137 1.00 90.56 103 ASP A N 1
ATOM 813 C CA . ASP A 1 103 ? -21.116 -0.649 17.376 1.00 90.56 103 ASP A CA 1
ATOM 814 C C . ASP A 1 103 ? -19.787 -1.242 17.867 1.00 90.56 103 ASP A C 1
ATOM 816 O O . ASP A 1 103 ? -19.373 -2.344 17.493 1.00 90.56 103 ASP A O 1
ATOM 820 N N . ASN A 1 104 ? -19.155 -0.540 18.805 1.00 90.31 104 ASN A N 1
ATOM 821 C CA . ASN A 1 104 ? -17.916 -0.995 19.430 1.00 90.31 104 ASN A CA 1
ATOM 822 C C . ASN A 1 104 ? -18.075 -2.232 20.336 1.00 90.31 104 ASN A C 1
ATOM 824 O O . ASN A 1 104 ? -17.070 -2.850 20.692 1.00 90.31 104 ASN A O 1
ATOM 828 N N . SER A 1 105 ? -19.297 -2.623 20.720 1.00 91.88 105 SER A N 1
ATOM 829 C CA . SER A 1 105 ? -19.513 -3.681 21.717 1.00 91.88 105 SER A CA 1
ATOM 830 C C . SER A 1 105 ? -19.135 -5.072 21.202 1.00 91.88 105 SER A C 1
ATOM 832 O O . SER A 1 105 ? -18.796 -5.968 21.979 1.00 91.88 105 SER A O 1
ATOM 834 N N . THR A 1 106 ? -19.154 -5.241 19.880 1.00 85.94 106 THR A N 1
ATOM 835 C CA . THR A 1 106 ? -18.786 -6.482 19.191 1.00 85.94 106 THR A CA 1
ATOM 836 C C . THR A 1 106 ? -17.325 -6.499 18.735 1.00 85.94 106 THR A C 1
ATOM 838 O O . THR A 1 106 ? -16.824 -7.538 18.289 1.00 85.94 106 THR A O 1
ATOM 841 N N . PHE A 1 107 ? -16.612 -5.376 18.876 1.00 91.50 107 PHE A N 1
ATOM 842 C CA . PHE A 1 107 ? -15.247 -5.228 18.396 1.00 91.50 107 PHE A CA 1
ATOM 843 C C . PHE A 1 107 ? -14.264 -6.101 19.181 1.00 91.50 107 PHE A C 1
ATOM 845 O O . PHE A 1 107 ? -14.216 -6.112 20.413 1.00 91.50 107 PHE A O 1
ATOM 852 N N . ASN A 1 108 ? -13.407 -6.812 18.449 1.00 92.25 108 ASN A N 1
ATOM 853 C CA . ASN A 1 108 ? -12.315 -7.580 19.027 1.00 92.25 108 ASN A CA 1
ATOM 854 C C . ASN A 1 108 ? -11.057 -7.433 18.167 1.00 92.25 108 ASN A C 1
ATOM 856 O O . ASN A 1 108 ? -10.955 -8.028 17.092 1.00 92.25 108 ASN A O 1
ATOM 860 N N . LEU A 1 109 ? -10.079 -6.681 18.680 1.00 90.06 109 LEU A N 1
ATOM 861 C CA . LEU A 1 109 ? -8.830 -6.393 17.972 1.00 90.06 109 LEU A CA 1
ATOM 862 C C . LEU A 1 109 ? -8.084 -7.667 17.545 1.00 90.06 109 LEU A C 1
ATOM 864 O O . LEU A 1 109 ? -7.592 -7.740 16.426 1.00 90.06 109 LEU A O 1
ATOM 868 N N . PHE A 1 110 ? -8.015 -8.690 18.401 1.00 89.75 110 PHE A N 1
ATOM 869 C CA . PHE A 1 110 ? -7.301 -9.927 18.074 1.00 89.75 110 PHE A CA 1
ATOM 870 C C . PHE A 1 110 ? -7.946 -10.662 16.891 1.00 89.75 110 PHE A C 1
ATOM 872 O O . PHE A 1 110 ? -7.251 -11.070 15.962 1.00 89.75 110 PHE A O 1
ATOM 879 N N . ASN A 1 111 ? -9.276 -10.778 16.884 1.00 92.44 111 ASN A N 1
ATOM 880 C CA . ASN A 1 111 ? -10.006 -11.374 15.767 1.00 92.44 111 ASN A CA 1
ATOM 881 C C . ASN A 1 111 ? -9.842 -10.560 14.480 1.00 92.44 111 ASN A C 1
ATOM 883 O O . ASN A 1 111 ? -9.671 -11.157 13.418 1.00 92.44 111 ASN A O 1
ATOM 887 N N . LEU A 1 112 ? -9.860 -9.225 14.567 1.00 93.06 112 LEU A N 1
ATOM 888 C CA . LEU A 1 112 ? -9.609 -8.354 13.420 1.00 93.06 112 LEU A CA 1
ATOM 889 C C . LEU A 1 112 ? -8.205 -8.595 12.843 1.00 93.06 112 LEU A C 1
ATOM 891 O O . LEU A 1 112 ? -8.081 -8.874 11.653 1.00 93.06 112 LEU A O 1
ATOM 895 N N . LEU A 1 113 ? -7.164 -8.590 13.681 1.00 91.69 113 LEU A N 1
ATOM 896 C CA . LEU A 1 113 ? -5.784 -8.848 13.249 1.00 91.69 113 LEU A CA 1
ATOM 897 C C . LEU A 1 113 ? -5.631 -10.232 12.595 1.00 91.69 113 LEU A C 1
ATOM 899 O O . LEU A 1 113 ? -4.961 -10.362 11.572 1.00 91.69 113 LEU A O 1
ATOM 903 N N . LEU A 1 114 ? -6.290 -11.269 13.127 1.00 90.62 114 LEU A N 1
ATOM 904 C CA . LEU A 1 114 ? -6.287 -12.601 12.510 1.00 90.62 114 LEU A CA 1
ATOM 905 C C . LEU A 1 114 ? -6.948 -12.619 11.126 1.00 90.62 114 LEU A C 1
ATOM 907 O O . LEU A 1 114 ? -6.490 -13.350 10.245 1.00 90.62 114 LEU A O 1
ATOM 911 N N . LYS A 1 115 ? -8.032 -11.860 10.935 1.00 93.44 115 LYS A N 1
ATOM 912 C CA . LYS A 1 115 ? -8.716 -11.759 9.642 1.00 93.44 115 LYS A CA 1
ATOM 913 C C . LYS A 1 115 ? -7.883 -10.965 8.642 1.00 93.44 115 LYS A C 1
ATOM 915 O O . LYS A 1 115 ? -7.622 -11.483 7.564 1.00 93.44 115 LYS A O 1
ATOM 920 N N . LEU A 1 116 ? -7.382 -9.792 9.025 1.00 92.56 116 LEU A N 1
ATOM 921 C CA . LEU A 1 116 ? -6.492 -8.965 8.200 1.00 92.56 116 LEU A CA 1
ATOM 922 C C . LEU A 1 116 ? -5.259 -9.740 7.729 1.00 92.56 116 LEU A C 1
ATOM 924 O O . LEU A 1 116 ? -4.881 -9.665 6.560 1.00 92.56 116 LEU A O 1
ATOM 928 N N . ARG A 1 117 ? -4.695 -10.591 8.592 1.00 89.62 117 ARG A N 1
ATOM 929 C CA . ARG A 1 117 ? -3.555 -11.431 8.224 1.00 89.62 117 ARG A CA 1
ATOM 930 C C . ARG A 1 117 ? -3.861 -12.414 7.086 1.00 89.62 117 ARG A C 1
ATOM 932 O O . ARG A 1 117 ? -2.957 -12.740 6.321 1.00 89.62 117 ARG A O 1
ATOM 939 N N . LYS A 1 118 ? -5.109 -12.875 6.926 1.00 91.00 118 LYS A N 1
ATOM 940 C CA . LYS A 1 118 ? -5.503 -13.724 5.781 1.00 91.00 118 LYS A CA 1
ATOM 941 C C . LYS A 1 118 ? -5.456 -12.972 4.450 1.00 91.00 118 LYS A C 1
ATOM 943 O O . LYS A 1 118 ? -5.248 -13.604 3.421 1.00 91.00 118 LYS A O 1
ATOM 948 N N . TYR A 1 119 ? -5.583 -11.649 4.498 1.00 91.62 119 TYR A N 1
ATOM 949 C CA . TYR A 1 119 ? -5.420 -10.737 3.367 1.00 91.62 119 TYR A CA 1
ATOM 950 C C . TYR A 1 119 ? -3.986 -10.209 3.241 1.00 91.62 119 TYR A C 1
ATOM 952 O O . TYR A 1 119 ? -3.742 -9.264 2.499 1.00 91.62 119 TYR A O 1
ATOM 960 N N . ASN A 1 120 ? -3.030 -10.808 3.965 1.00 88.81 120 ASN A N 1
ATOM 961 C CA . ASN A 1 120 ? -1.637 -10.370 4.015 1.00 88.81 120 ASN A CA 1
ATOM 962 C C . ASN A 1 120 ? -1.480 -8.897 4.449 1.00 88.81 120 ASN A C 1
ATOM 964 O O . ASN A 1 120 ? -0.546 -8.218 4.028 1.00 88.81 120 ASN A O 1
ATOM 968 N N . ASN A 1 121 ? -2.405 -8.409 5.281 1.00 89.44 121 ASN A N 1
ATOM 969 C CA . ASN A 1 121 ? -2.367 -7.065 5.839 1.00 89.44 121 ASN A CA 1
ATOM 970 C C . ASN A 1 121 ? -1.800 -7.109 7.268 1.00 89.44 121 ASN A C 1
ATOM 972 O O . ASN A 1 121 ? -2.424 -7.659 8.180 1.00 89.44 121 ASN A O 1
ATOM 976 N N . ASP A 1 122 ? -0.604 -6.544 7.434 1.00 86.19 122 ASP A N 1
ATOM 977 C CA . ASP A 1 122 ? 0.132 -6.489 8.695 1.00 86.19 122 ASP A CA 1
ATOM 978 C C . ASP A 1 122 ? -0.029 -5.119 9.349 1.00 86.19 122 ASP A C 1
ATOM 980 O O . ASP A 1 122 ? 0.617 -4.150 8.956 1.00 86.19 122 ASP A O 1
ATOM 984 N N . ILE A 1 123 ? -0.868 -5.051 10.383 1.00 83.94 123 ILE A N 1
ATOM 985 C CA . ILE A 1 123 ? -1.131 -3.824 11.143 1.00 83.94 123 ILE A CA 1
ATOM 986 C C . ILE A 1 123 ? -0.561 -3.975 12.559 1.00 83.94 123 ILE A C 1
ATOM 988 O O . ILE A 1 123 ? -0.701 -5.026 13.186 1.00 83.94 123 ILE A O 1
ATOM 992 N N . ILE A 1 124 ? 0.058 -2.911 13.083 1.00 84.25 124 ILE A N 1
ATOM 993 C CA . ILE A 1 124 ? 0.740 -2.816 14.392 1.00 84.25 124 ILE A CA 1
ATOM 994 C C . ILE A 1 124 ? 2.087 -3.556 14.428 1.00 84.25 124 ILE A C 1
ATOM 996 O O . ILE A 1 124 ? 3.104 -2.966 14.808 1.00 84.25 124 ILE A O 1
ATOM 1000 N N . PHE A 1 125 ? 2.113 -4.832 14.043 1.00 86.19 125 PHE A N 1
ATOM 1001 C CA . PHE A 1 125 ? 3.332 -5.634 13.949 1.00 86.19 125 PHE A CA 1
ATOM 1002 C C . PHE A 1 125 ? 3.308 -6.533 12.713 1.00 86.19 125 PHE A C 1
ATOM 1004 O O . PHE A 1 125 ? 2.291 -7.132 12.374 1.00 86.19 125 PHE A O 1
ATOM 1011 N N . GLY A 1 126 ? 4.457 -6.638 12.053 1.00 87.12 126 GLY A N 1
ATOM 1012 C CA . GLY A 1 126 ? 4.664 -7.550 10.937 1.00 87.12 126 GLY A CA 1
ATOM 1013 C C . GLY A 1 126 ? 5.017 -8.943 11.437 1.00 87.12 126 GLY A C 1
ATOM 1014 O O . GLY A 1 126 ? 5.778 -9.087 12.401 1.00 87.12 126 GLY A O 1
ATOM 1015 N N . ILE A 1 127 ? 4.491 -9.967 10.767 1.00 87.25 127 ILE A N 1
ATOM 1016 C CA . ILE A 1 127 ? 4.856 -11.365 11.015 1.00 87.25 127 ILE A CA 1
ATOM 1017 C C . ILE A 1 127 ? 5.364 -11.968 9.710 1.00 87.25 127 ILE A C 1
ATOM 1019 O O . ILE A 1 127 ? 4.707 -11.921 8.675 1.00 87.25 127 ILE A O 1
ATOM 1023 N N . GLY A 1 128 ? 6.531 -12.594 9.750 1.00 88.38 128 GLY A N 1
ATOM 1024 C CA . GLY A 1 128 ? 7.123 -13.207 8.571 1.00 88.38 128 GLY A CA 1
ATOM 1025 C C . GLY A 1 128 ? 7.952 -14.428 8.906 1.00 88.38 128 GLY A C 1
ATOM 1026 O O . GLY A 1 128 ? 8.139 -14.796 10.065 1.00 88.38 128 GLY A O 1
ATOM 1027 N N . THR A 1 129 ? 8.470 -15.054 7.863 1.00 90.62 129 THR A N 1
ATOM 1028 C CA . THR A 1 129 ? 9.448 -16.132 7.977 1.00 90.62 129 THR A CA 1
ATOM 1029 C C . THR A 1 129 ? 10.767 -15.655 7.403 1.00 90.62 129 THR A C 1
ATOM 1031 O O . THR A 1 129 ? 10.797 -15.121 6.296 1.00 90.62 129 THR A O 1
ATOM 1034 N N . SER A 1 130 ? 11.854 -15.884 8.128 1.00 88.75 130 SER A N 1
ATOM 1035 C CA . SER A 1 130 ? 13.212 -15.666 7.633 1.00 88.75 130 SER A CA 1
ATOM 1036 C C . SER A 1 130 ? 13.998 -16.961 7.728 1.00 88.75 130 SER A C 1
ATOM 1038 O O . SER A 1 130 ? 13.698 -17.821 8.551 1.00 88.75 130 SER A O 1
ATOM 1040 N N . VAL A 1 131 ? 15.019 -17.100 6.891 1.00 90.44 131 VAL A N 1
ATOM 1041 C CA . VAL A 1 131 ? 16.000 -18.177 7.032 1.00 90.44 131 VAL A CA 1
ATOM 1042 C C . VAL A 1 131 ? 16.787 -17.953 8.327 1.00 90.44 131 VAL A C 1
ATOM 1044 O O . VAL A 1 131 ? 17.157 -16.817 8.633 1.00 90.44 131 VAL A O 1
ATOM 1047 N N . ASP A 1 132 ? 17.027 -19.019 9.092 1.00 86.56 132 ASP A N 1
ATOM 1048 C CA . ASP A 1 132 ? 17.847 -18.962 10.306 1.00 86.56 132 ASP A CA 1
ATOM 1049 C C . ASP A 1 132 ? 19.295 -18.618 9.921 1.00 86.56 132 ASP A C 1
ATOM 1051 O O . ASP A 1 132 ? 19.957 -19.338 9.170 1.00 86.56 132 ASP A O 1
ATOM 1055 N N . GLU A 1 133 ? 19.807 -17.512 10.462 1.00 81.50 133 GLU A N 1
ATOM 1056 C CA . GLU A 1 133 ? 21.142 -16.988 10.145 1.00 81.50 133 GLU A CA 1
ATOM 1057 C C . GLU A 1 133 ? 22.286 -17.967 10.464 1.00 81.50 133 GLU A C 1
ATOM 1059 O O . GLU A 1 133 ? 23.384 -17.843 9.919 1.00 81.50 133 GLU A O 1
ATOM 1064 N N . LYS A 1 134 ? 22.060 -18.922 11.375 1.00 86.81 134 LYS A N 1
ATOM 1065 C CA . LYS A 1 134 ? 23.037 -19.940 11.790 1.00 86.81 134 LYS A CA 1
ATOM 1066 C C . LYS A 1 134 ? 22.810 -21.289 11.115 1.00 86.81 134 LYS A C 1
ATOM 1068 O O . LYS A 1 134 ? 23.697 -22.139 11.183 1.00 86.81 134 LYS A O 1
ATOM 1073 N N . ASN A 1 135 ? 21.644 -21.516 10.515 1.00 89.94 135 ASN A N 1
ATOM 1074 C CA . ASN A 1 135 ? 21.334 -22.744 9.796 1.00 89.94 135 ASN A CA 1
ATOM 1075 C C . ASN A 1 135 ? 20.359 -22.465 8.647 1.00 89.94 135 ASN A C 1
ATOM 1077 O O . ASN A 1 135 ? 19.148 -22.430 8.842 1.00 89.94 135 ASN A O 1
ATOM 1081 N N . SER A 1 136 ? 20.895 -22.377 7.432 1.00 92.19 136 SER A N 1
ATOM 1082 C CA . SER A 1 136 ? 20.118 -22.051 6.237 1.00 92.19 136 SER A CA 1
ATOM 1083 C C . SER A 1 136 ? 19.079 -23.100 5.821 1.00 92.19 136 SER A C 1
ATOM 1085 O O . SER A 1 136 ? 18.284 -22.833 4.927 1.00 92.19 136 SER A O 1
ATOM 1087 N N . GLU A 1 137 ? 19.068 -24.283 6.441 1.00 95.31 137 GLU A N 1
ATOM 1088 C CA . GLU A 1 137 ? 18.041 -25.314 6.224 1.00 95.31 137 GLU A CA 1
ATOM 1089 C C . GLU A 1 137 ? 16.794 -25.097 7.097 1.00 95.31 137 GLU A C 1
ATOM 1091 O O . GLU A 1 137 ? 15.814 -25.836 6.984 1.00 95.31 137 GLU A O 1
ATOM 1096 N N . LYS A 1 138 ? 16.824 -24.112 8.004 1.00 94.12 138 LYS A N 1
ATOM 1097 C CA . LYS A 1 138 ? 15.737 -23.809 8.936 1.00 94.12 138 LYS A CA 1
ATOM 1098 C C . LYS A 1 138 ? 15.168 -22.422 8.692 1.00 94.12 138 LYS A C 1
ATOM 1100 O O . LYS A 1 138 ? 15.862 -21.507 8.258 1.00 94.12 138 LYS A O 1
ATOM 1105 N N . TYR A 1 139 ? 13.900 -22.279 9.056 1.00 93.00 139 TYR A N 1
ATOM 1106 C CA . TYR A 1 139 ? 13.193 -21.009 9.054 1.00 93.00 139 TYR A CA 1
ATOM 1107 C C . TYR A 1 139 ? 12.827 -20.626 10.484 1.00 93.00 139 TYR A C 1
ATOM 1109 O O . TYR A 1 139 ? 12.354 -21.462 11.257 1.00 93.00 139 TYR A O 1
ATOM 1117 N N . ASP A 1 140 ? 13.032 -19.358 10.813 1.00 90.69 140 ASP A N 1
ATOM 1118 C CA . ASP A 1 140 ? 12.577 -18.737 12.046 1.00 90.69 140 ASP A CA 1
ATOM 1119 C C . ASP A 1 140 ? 11.335 -17.877 11.756 1.00 90.69 140 ASP A C 1
ATOM 1121 O O . ASP A 1 140 ? 11.216 -17.235 10.706 1.00 90.69 140 ASP A O 1
ATOM 1125 N N . LEU A 1 141 ? 10.409 -17.845 12.717 1.00 90.31 141 LEU A N 1
ATOM 1126 C CA . LEU A 1 141 ? 9.332 -16.860 12.741 1.00 90.31 141 LEU A CA 1
ATOM 1127 C C . LEU A 1 141 ? 9.912 -15.517 13.195 1.00 90.31 141 LEU A C 1
ATOM 1129 O O . LEU A 1 141 ? 10.527 -15.434 14.260 1.00 90.31 141 LEU A O 1
ATOM 1133 N N . VAL A 1 142 ? 9.687 -14.471 12.409 1.00 88.69 142 VAL A N 1
ATOM 1134 C CA . VAL A 1 142 ? 10.130 -13.108 12.702 1.00 88.69 142 VAL A CA 1
ATOM 1135 C C . VAL A 1 142 ? 8.911 -12.245 12.988 1.00 88.69 142 VAL A C 1
ATOM 1137 O O . VAL A 1 142 ? 7.936 -12.273 12.242 1.00 88.69 142 VAL A O 1
ATOM 1140 N N . ILE A 1 143 ? 8.981 -11.485 14.079 1.00 88.69 143 ILE A N 1
ATOM 1141 C CA . ILE A 1 143 ? 7.969 -10.508 14.475 1.00 88.69 143 ILE A CA 1
ATOM 1142 C C . ILE A 1 143 ? 8.679 -9.169 14.646 1.00 88.69 143 ILE A C 1
ATOM 1144 O O . ILE A 1 143 ? 9.729 -9.111 15.292 1.00 88.69 143 ILE A O 1
ATOM 1148 N N . GLY A 1 144 ? 8.133 -8.105 14.066 1.00 87.12 144 GLY A N 1
ATOM 1149 C CA . GLY A 1 144 ? 8.756 -6.784 14.097 1.00 87.12 144 GLY A CA 1
ATOM 1150 C C . GLY A 1 144 ? 7.772 -5.649 13.847 1.00 87.12 144 GLY A C 1
ATOM 1151 O O . GLY A 1 144 ? 6.564 -5.861 13.810 1.00 87.12 144 GLY A O 1
ATOM 1152 N N . GLN A 1 145 ? 8.300 -4.436 13.681 1.00 87.94 145 GLN A N 1
ATOM 1153 C CA . GLN A 1 145 ? 7.496 -3.280 13.276 1.00 87.94 145 GLN A CA 1
ATOM 1154 C C . GLN A 1 145 ? 6.802 -3.556 11.933 1.00 87.94 145 GLN A C 1
ATOM 1156 O O . GLN A 1 145 ? 7.447 -4.056 11.009 1.00 87.94 145 GLN A O 1
ATOM 1161 N N . SER A 1 146 ? 5.505 -3.259 11.846 1.00 90.25 146 SER A N 1
ATOM 1162 C CA . SER A 1 146 ? 4.776 -3.258 10.576 1.00 90.25 146 SER A CA 1
ATOM 1163 C C . SER A 1 146 ? 5.103 -1.999 9.771 1.00 90.25 146 SER A C 1
ATOM 1165 O O . SER A 1 146 ? 5.908 -1.160 10.189 1.00 90.25 146 SER A O 1
ATOM 1167 N N . ASP A 1 147 ? 4.458 -1.858 8.619 1.00 86.56 147 ASP A N 1
ATOM 1168 C CA . ASP A 1 147 ? 4.366 -0.567 7.956 1.00 86.56 147 ASP A CA 1
ATOM 1169 C C . ASP A 1 147 ? 3.363 0.340 8.696 1.00 86.56 147 ASP A C 1
ATOM 1171 O O . ASP A 1 147 ? 2.504 -0.121 9.455 1.00 86.56 147 ASP A O 1
ATOM 1175 N N . ILE A 1 148 ? 3.532 1.646 8.510 1.00 89.88 148 ILE A N 1
ATOM 1176 C CA . ILE A 1 148 ? 2.646 2.726 8.976 1.00 89.88 148 ILE A CA 1
ATOM 1177 C C . ILE A 1 148 ? 2.330 3.612 7.772 1.00 89.88 148 ILE A C 1
ATOM 1179 O O . ILE A 1 148 ? 3.109 3.611 6.820 1.00 89.88 148 ILE A O 1
ATOM 1183 N N . GLY A 1 149 ? 1.238 4.378 7.797 1.00 91.81 149 GLY A N 1
ATOM 1184 C CA . GLY A 1 149 ? 0.726 5.073 6.609 1.00 91.81 149 GLY A CA 1
ATOM 1185 C C . GLY A 1 149 ? 1.734 5.920 5.822 1.00 91.81 149 GLY A C 1
ATOM 1186 O O . GLY A 1 149 ? 1.764 5.865 4.598 1.00 91.81 149 GLY A O 1
ATOM 1187 N N . LEU A 1 150 ? 2.626 6.651 6.500 1.00 93.75 150 LEU A N 1
ATOM 1188 C CA . LEU A 1 150 ? 3.677 7.458 5.853 1.00 93.75 150 LEU A CA 1
ATOM 1189 C C . LEU A 1 150 ? 4.990 6.688 5.602 1.00 93.75 150 LEU A C 1
ATOM 1191 O O . LEU A 1 150 ? 6.007 7.280 5.236 1.00 93.75 150 LEU A O 1
ATOM 1195 N N . GLY A 1 151 ? 5.014 5.381 5.862 1.00 89.06 151 GLY A N 1
ATOM 1196 C CA . GLY A 1 151 ? 6.137 4.458 5.670 1.00 89.06 151 GLY A CA 1
ATOM 1197 C C . GLY A 1 151 ? 7.289 4.609 6.671 1.00 89.06 151 GLY A C 1
ATOM 1198 O O . GLY A 1 151 ? 7.806 3.618 7.183 1.00 89.06 151 GLY A O 1
ATOM 1199 N N . GLN A 1 152 ? 7.709 5.838 6.988 1.00 88.12 152 GLN A N 1
ATOM 1200 C CA . GLN A 1 152 ? 8.853 6.100 7.869 1.00 88.12 152 GLN A CA 1
ATOM 1201 C C . GLN A 1 152 ? 8.485 6.965 9.072 1.00 88.12 152 GLN A C 1
ATOM 1203 O O . GLN A 1 152 ? 7.828 7.999 8.948 1.00 88.12 152 GLN A O 1
ATOM 1208 N N . ARG A 1 153 ? 9.037 6.612 10.241 1.00 91.44 153 ARG A N 1
ATOM 1209 C CA . ARG A 1 153 ? 8.785 7.331 11.500 1.00 91.44 153 ARG A CA 1
ATOM 1210 C C . ARG A 1 153 ? 9.114 8.825 11.454 1.00 91.44 153 ARG A C 1
ATOM 1212 O O . ARG A 1 153 ? 8.485 9.611 12.154 1.00 91.44 153 ARG A O 1
ATOM 1219 N N . GLN A 1 154 ? 10.093 9.220 10.638 1.00 92.19 154 GLN A N 1
ATOM 1220 C CA . GLN A 1 154 ? 10.555 10.607 10.536 1.00 92.19 154 GLN A CA 1
ATOM 1221 C C . GLN A 1 154 ? 9.473 11.563 10.017 1.00 92.19 154 GLN A C 1
ATOM 1223 O O . GLN A 1 154 ? 9.479 12.741 10.368 1.00 92.19 154 GLN A O 1
ATOM 1228 N N . TYR A 1 155 ? 8.511 11.060 9.235 1.00 93.88 155 TYR A N 1
ATOM 1229 C CA . TYR A 1 155 ? 7.417 11.883 8.724 1.00 93.88 155 TYR A CA 1
ATOM 1230 C C . TYR A 1 155 ? 6.422 12.294 9.815 1.00 93.88 155 TYR A C 1
ATOM 1232 O O . TYR A 1 155 ? 5.732 13.291 9.650 1.00 93.88 155 TYR A O 1
ATOM 1240 N N . TYR A 1 156 ? 6.391 11.602 10.957 1.00 94.38 156 TYR A N 1
ATOM 1241 C CA . TYR A 1 156 ? 5.480 11.905 12.067 1.00 94.38 156 TYR A CA 1
ATOM 1242 C C . TYR A 1 156 ? 6.064 12.895 13.088 1.00 94.38 156 TYR A C 1
ATOM 1244 O O . TYR A 1 156 ? 5.365 13.322 14.012 1.00 94.38 156 TYR A O 1
ATOM 1252 N N . SER A 1 157 ? 7.344 13.269 12.959 1.00 87.62 157 SER A N 1
ATOM 1253 C CA . SER A 1 157 ? 8.019 14.139 13.930 1.00 87.62 157 SER A CA 1
ATOM 1254 C C . SER A 1 157 ? 7.484 15.573 13.912 1.00 87.62 157 SER A C 1
ATOM 1256 O O . SER A 1 157 ? 7.213 16.123 14.978 1.00 87.62 157 SER A O 1
ATOM 1258 N N . ASN A 1 158 ? 7.279 16.149 12.724 1.00 88.88 158 ASN A N 1
ATOM 1259 C CA . ASN A 1 158 ? 6.846 17.534 12.533 1.00 88.88 158 ASN A CA 1
ATOM 1260 C C . ASN A 1 158 ? 5.730 17.623 11.492 1.00 88.88 158 ASN A C 1
ATOM 1262 O O . ASN A 1 158 ? 5.636 16.786 10.595 1.00 88.88 158 ASN A O 1
ATOM 1266 N N . GLU A 1 159 ? 4.924 18.679 11.579 1.00 92.06 159 GLU A N 1
ATOM 1267 C CA . GLU A 1 159 ? 3.967 18.993 10.526 1.00 92.06 159 GLU A CA 1
ATOM 1268 C C . GLU A 1 159 ? 4.695 19.394 9.236 1.00 92.06 159 GLU A C 1
ATOM 1270 O O . GLU A 1 159 ? 5.663 20.156 9.235 1.00 92.06 159 GLU A O 1
ATOM 1275 N N . SER A 1 160 ? 4.239 18.830 8.126 1.00 95.06 160 SER A N 1
ATOM 1276 C CA . SER A 1 160 ? 4.784 19.035 6.790 1.00 95.06 160 SER A CA 1
ATOM 1277 C C . SER A 1 160 ? 3.689 18.874 5.740 1.00 95.06 160 SER A C 1
ATOM 1279 O O . SER A 1 160 ? 2.623 18.319 6.022 1.00 95.06 160 SER A O 1
ATOM 1281 N N . LYS A 1 161 ? 3.982 19.278 4.498 1.00 96.06 161 LYS A N 1
ATOM 1282 C CA . LYS A 1 161 ? 3.084 19.056 3.353 1.00 96.06 161 LYS A CA 1
ATOM 1283 C C . LYS A 1 161 ? 2.660 17.588 3.213 1.00 96.06 161 LYS A C 1
ATOM 1285 O O . LYS A 1 161 ? 1.514 17.332 2.888 1.00 96.06 161 LYS A O 1
ATOM 1290 N N . ILE A 1 162 ? 3.553 16.645 3.528 1.00 95.69 162 ILE A N 1
ATOM 1291 C CA . ILE A 1 162 ? 3.278 15.201 3.466 1.00 95.69 162 ILE A CA 1
ATOM 1292 C C . ILE A 1 162 ? 2.254 14.796 4.531 1.00 95.69 162 ILE A C 1
ATOM 1294 O O . ILE A 1 162 ? 1.284 14.116 4.228 1.00 95.69 162 ILE A O 1
ATOM 1298 N N . THR A 1 163 ? 2.427 15.251 5.776 1.00 96.31 163 THR A N 1
ATOM 1299 C CA . THR A 1 163 ? 1.473 14.922 6.851 1.00 96.31 163 THR A CA 1
ATOM 1300 C C . THR A 1 163 ? 0.104 15.562 6.639 1.00 96.31 163 THR A C 1
ATOM 1302 O O . THR A 1 163 ? -0.899 14.987 7.045 1.00 96.31 163 THR A O 1
ATOM 1305 N N . ILE A 1 164 ? 0.069 16.748 6.021 1.00 96.94 164 ILE A N 1
ATOM 1306 C CA . ILE A 1 16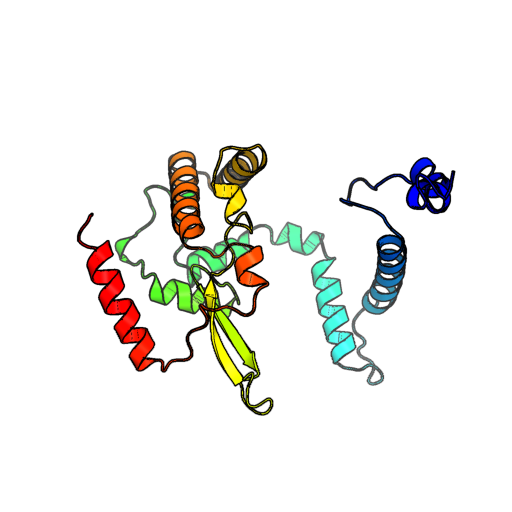4 ? -1.175 17.436 5.667 1.00 96.94 164 ILE A CA 1
ATOM 1307 C C . ILE A 1 164 ? -1.890 16.640 4.573 1.00 96.94 164 ILE A C 1
ATOM 1309 O O . ILE A 1 164 ? -3.024 16.229 4.792 1.00 96.94 164 ILE A O 1
ATOM 1313 N N . ALA A 1 165 ? -1.189 16.319 3.480 1.00 97.69 165 ALA A N 1
ATOM 1314 C CA . ALA A 1 165 ? -1.735 15.542 2.369 1.00 97.69 165 ALA A CA 1
ATOM 1315 C C . ALA A 1 165 ? -2.229 14.153 2.802 1.00 97.69 165 ALA A C 1
ATOM 1317 O O . ALA A 1 165 ? -3.253 13.691 2.321 1.00 97.69 165 ALA A O 1
ATOM 1318 N N . TYR A 1 166 ? -1.548 13.494 3.743 1.00 97.81 166 TYR A N 1
ATOM 1319 C CA . TYR A 1 166 ? -1.991 12.200 4.265 1.00 97.81 166 TYR A CA 1
ATOM 1320 C C . TYR A 1 166 ? -3.310 12.291 5.040 1.00 97.81 166 TYR A C 1
ATOM 1322 O O . TYR A 1 166 ? -4.206 11.479 4.832 1.00 97.81 166 TYR A O 1
ATOM 1330 N N . ARG A 1 167 ? -3.468 13.309 5.895 1.00 97.62 167 ARG A N 1
ATOM 1331 C CA . ARG A 1 167 ? -4.737 13.541 6.603 1.00 97.62 167 ARG A CA 1
ATOM 1332 C C . ARG A 1 167 ? -5.855 13.958 5.647 1.00 97.62 167 ARG A C 1
ATOM 1334 O O . ARG A 1 167 ? -6.987 13.523 5.824 1.00 97.62 167 ARG A O 1
ATOM 1341 N N . GLU A 1 168 ? -5.542 14.784 4.650 1.00 98.06 168 GLU A N 1
ATOM 1342 C CA . GLU A 1 168 ? -6.481 15.154 3.584 1.00 98.06 168 GLU A CA 1
ATOM 1343 C C . GLU A 1 168 ? -6.923 13.927 2.787 1.00 98.06 168 GLU A C 1
ATOM 1345 O O . GLU A 1 168 ? -8.116 13.730 2.620 1.00 98.06 168 GLU A O 1
ATOM 1350 N N . PHE A 1 169 ? -5.998 13.040 2.420 1.00 98.25 169 PHE A N 1
ATOM 1351 C CA . PHE A 1 169 ? -6.316 11.797 1.723 1.00 98.25 169 PHE A CA 1
ATOM 1352 C C . PHE A 1 169 ? -7.287 10.909 2.513 1.00 98.25 169 PHE A C 1
ATOM 1354 O O . PHE A 1 169 ? -8.294 10.476 1.960 1.00 98.25 169 PHE A O 1
ATOM 1361 N N . ILE A 1 170 ? -7.033 10.668 3.807 1.00 97.81 170 ILE A N 1
ATOM 1362 C CA . ILE A 1 170 ? -7.943 9.860 4.643 1.00 97.81 170 ILE A CA 1
ATOM 1363 C C . ILE A 1 170 ? -9.321 10.527 4.729 1.00 97.81 170 ILE A C 1
ATOM 1365 O O . ILE A 1 170 ? -10.343 9.852 4.616 1.00 97.81 170 ILE A O 1
ATOM 1369 N N . ARG A 1 171 ? -9.353 11.853 4.915 1.00 97.88 171 ARG A N 1
ATOM 1370 C CA . ARG A 1 171 ? -10.595 12.628 4.986 1.00 97.88 171 ARG A CA 1
ATOM 1371 C C . ARG A 1 171 ? -11.397 12.525 3.693 1.00 97.88 171 ARG A C 1
ATOM 1373 O O . ARG A 1 171 ? -12.597 12.281 3.752 1.00 97.88 171 ARG A O 1
ATOM 1380 N N . ASP A 1 172 ? -10.757 12.770 2.558 1.00 97.50 172 ASP A N 1
ATOM 1381 C CA . ASP A 1 172 ? -11.420 12.822 1.258 1.00 97.50 172 ASP A CA 1
ATOM 1382 C C . ASP A 1 172 ? -11.927 11.432 0.871 1.00 97.50 172 ASP A C 1
ATOM 1384 O O . ASP A 1 172 ? -13.071 11.301 0.451 1.00 97.50 172 ASP A O 1
ATOM 1388 N N . LEU A 1 173 ? -11.143 10.384 1.148 1.00 96.56 173 LEU A N 1
ATOM 1389 C CA . LEU A 1 173 ? -11.579 9.000 0.980 1.00 96.56 173 LEU A CA 1
ATOM 1390 C C . LEU A 1 173 ? -12.804 8.673 1.846 1.00 96.56 173 LEU A C 1
ATOM 1392 O O . LEU A 1 173 ? -13.759 8.082 1.355 1.00 96.56 173 LEU A O 1
ATOM 1396 N N . ALA A 1 174 ? -12.809 9.067 3.123 1.00 96.31 174 ALA A N 1
ATOM 1397 C CA . ALA A 1 174 ? -13.951 8.814 4.002 1.00 96.31 174 ALA A CA 1
ATOM 1398 C C . ALA A 1 174 ? -15.224 9.537 3.531 1.00 96.31 174 ALA A C 1
ATOM 1400 O O . ALA A 1 174 ? -16.308 8.967 3.591 1.00 96.31 174 ALA A O 1
ATOM 1401 N N . LYS A 1 175 ? -15.088 10.770 3.029 1.00 94.88 175 LYS A N 1
ATOM 1402 C CA . LYS A 1 175 ? -16.205 11.560 2.486 1.00 94.88 175 LYS A CA 1
ATOM 1403 C C . LYS A 1 175 ? -16.735 11.029 1.159 1.00 94.88 175 LYS A C 1
ATOM 1405 O O . LYS A 1 175 ? -17.910 11.216 0.877 1.00 94.88 175 LYS A O 1
ATOM 1410 N N . GLU A 1 176 ? -15.884 10.402 0.356 1.00 94.75 176 GLU A N 1
ATOM 1411 C CA . GLU A 1 176 ? -16.308 9.747 -0.883 1.00 94.75 176 GLU A CA 1
ATOM 1412 C C . GLU A 1 176 ? -17.082 8.451 -0.594 1.00 94.75 176 GLU A C 1
ATOM 1414 O O . GLU A 1 176 ? -17.987 8.079 -1.333 1.00 94.75 176 GLU A O 1
ATOM 1419 N N . LEU A 1 177 ? -16.741 7.762 0.499 1.00 94.38 177 LEU A N 1
ATOM 1420 C CA . LEU A 1 177 ? -17.299 6.454 0.848 1.00 94.38 177 LEU A CA 1
ATOM 1421 C C . LEU A 1 177 ? -18.482 6.501 1.830 1.00 94.38 177 LEU A C 1
ATOM 1423 O O . LEU A 1 177 ? -19.093 5.458 2.068 1.00 94.38 177 LEU A O 1
ATOM 1427 N N . SER A 1 178 ? -18.798 7.652 2.433 1.00 90.94 178 SER A N 1
ATOM 1428 C CA . SER A 1 178 ? -19.886 7.776 3.411 1.00 90.94 178 SER A CA 1
ATOM 1429 C C . SER A 1 178 ? -20.612 9.118 3.356 1.00 90.94 178 SER A C 1
ATOM 1431 O O . SER A 1 178 ? -19.998 10.181 3.266 1.00 90.94 178 SER A O 1
ATOM 1433 N N . ASP A 1 179 ? -21.935 9.054 3.521 1.00 86.75 179 ASP A N 1
ATOM 1434 C CA . ASP A 1 179 ? -22.799 10.221 3.704 1.00 86.75 179 ASP A CA 1
ATOM 1435 C C . ASP A 1 179 ? -22.661 10.847 5.110 1.00 86.75 179 ASP A C 1
ATOM 1437 O O . ASP A 1 179 ? -22.936 12.039 5.287 1.00 86.75 179 ASP A O 1
ATOM 1441 N N . ASP A 1 180 ? -22.248 10.077 6.130 1.00 89.19 180 ASP A N 1
ATOM 1442 C CA . ASP A 1 180 ? -22.024 10.596 7.486 1.00 89.19 180 ASP A CA 1
ATOM 1443 C C . ASP A 1 180 ? -20.587 11.092 7.643 1.00 89.19 180 ASP A C 1
ATOM 1445 O O . ASP A 1 180 ? -19.658 10.351 7.957 1.00 89.19 180 ASP A O 1
ATOM 1449 N N . THR A 1 181 ? -20.413 12.400 7.478 1.00 90.06 181 THR A N 1
ATOM 1450 C CA . THR A 1 181 ? -19.104 13.043 7.605 1.00 90.06 181 THR A CA 1
ATOM 1451 C C . THR A 1 181 ? -18.887 13.705 8.968 1.00 90.06 181 THR A C 1
ATOM 1453 O O . THR A 1 181 ? -17.964 14.510 9.112 1.00 90.06 181 THR A O 1
ATOM 1456 N N . SER A 1 182 ? -19.761 13.463 9.952 1.00 90.31 182 SER A N 1
ATOM 1457 C CA . SER A 1 182 ? -19.795 14.234 11.206 1.00 90.31 182 SER A CA 1
ATOM 1458 C C . SER A 1 182 ? -18.564 14.016 12.090 1.00 90.31 182 SER A C 1
ATOM 1460 O O . SER A 1 182 ? -18.100 14.957 12.737 1.00 90.31 182 SER A O 1
ATOM 1462 N N . MET A 1 183 ? -18.011 12.801 12.074 1.00 94.00 183 MET A N 1
ATOM 1463 C CA . MET A 1 183 ? -16.860 12.402 12.892 1.00 94.00 183 MET A CA 1
ATOM 1464 C C . MET A 1 183 ? -15.533 12.383 12.126 1.00 94.00 183 MET A C 1
ATOM 1466 O O . MET A 1 183 ? -14.479 12.358 12.755 1.00 94.00 183 MET A O 1
ATOM 1470 N N . VAL A 1 184 ? -15.560 12.494 10.791 1.00 96.31 184 VAL A N 1
ATOM 1471 C CA . VAL A 1 184 ? -14.388 12.292 9.917 1.00 96.31 184 VAL A CA 1
ATOM 1472 C C . VAL A 1 184 ? -13.174 13.121 10.345 1.00 96.31 184 VAL A C 1
ATOM 1474 O O . VAL A 1 184 ? -12.072 12.591 10.433 1.00 96.31 184 VAL A O 1
ATOM 1477 N N . ASP A 1 185 ? -13.339 14.413 10.645 1.00 95.69 185 ASP A N 1
ATOM 1478 C CA . ASP A 1 185 ? -12.203 15.254 11.055 1.00 95.69 185 ASP A CA 1
ATOM 1479 C C . ASP A 1 185 ? -11.617 14.853 12.416 1.00 95.69 185 ASP A C 1
ATOM 1481 O O . ASP A 1 185 ? -10.405 14.951 12.623 1.00 95.69 185 ASP A O 1
ATOM 1485 N N . THR A 1 186 ? -12.456 14.399 13.346 1.00 96.38 186 THR A N 1
ATOM 1486 C CA . THR A 1 186 ? -12.009 13.884 14.645 1.00 96.38 186 THR A CA 1
ATOM 1487 C C . THR A 1 186 ? -11.241 12.583 14.440 1.00 96.38 186 THR A C 1
ATOM 1489 O O . THR A 1 186 ? -10.082 12.491 14.847 1.00 96.38 186 THR A O 1
ATOM 1492 N N . ASP A 1 187 ? -11.826 11.638 13.708 1.00 97.12 187 ASP A N 1
ATOM 1493 C CA . ASP A 1 187 ? -11.261 10.308 13.484 1.00 97.12 187 ASP A CA 1
ATOM 1494 C C . ASP A 1 187 ? -9.938 10.373 12.712 1.00 97.12 187 ASP A C 1
ATOM 1496 O O . ASP A 1 187 ? -8.972 9.709 13.079 1.00 97.12 187 ASP A O 1
ATOM 1500 N N . VAL A 1 188 ? -9.826 11.235 11.693 1.00 97.94 188 VAL A N 1
ATOM 1501 C CA . VAL A 1 188 ? -8.562 11.469 10.966 1.00 97.94 188 VAL A CA 1
ATOM 1502 C C . VAL A 1 188 ? -7.453 11.932 11.912 1.00 97.94 188 VAL A C 1
ATOM 1504 O O . VAL A 1 188 ? -6.305 11.487 11.804 1.00 97.94 188 VAL A O 1
ATOM 1507 N N . ASN A 1 189 ? -7.773 12.833 12.843 1.00 9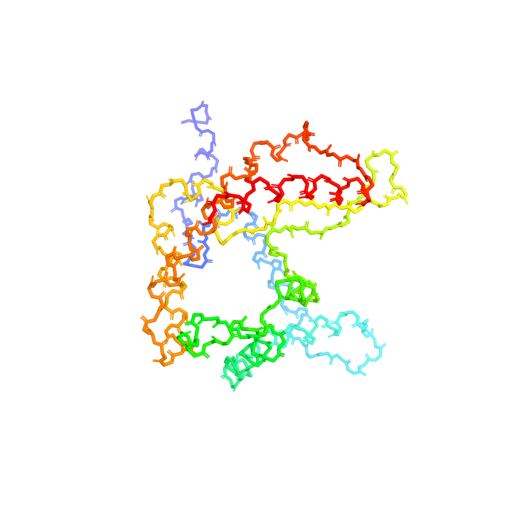6.69 189 ASN A N 1
ATOM 1508 C CA . ASN A 1 189 ? -6.798 13.328 13.808 1.00 96.69 189 ASN A CA 1
ATOM 1509 C C . ASN A 1 189 ? -6.411 12.250 14.828 1.00 96.69 189 ASN A C 1
ATOM 1511 O O . ASN A 1 189 ? -5.233 12.152 15.175 1.00 96.69 189 ASN A O 1
ATOM 1515 N N . GLU A 1 190 ? -7.361 11.427 15.270 1.00 97.38 190 GLU A N 1
ATOM 1516 C CA . GLU A 1 190 ? -7.105 10.304 16.175 1.00 97.38 190 GLU A CA 1
ATOM 1517 C C . GLU A 1 190 ? -6.264 9.206 15.510 1.00 97.38 190 GLU A C 1
ATOM 1519 O O . GLU A 1 190 ? -5.276 8.763 16.100 1.00 97.38 190 GLU A O 1
ATOM 1524 N N . ILE A 1 191 ? -6.566 8.841 14.258 1.00 96.44 191 ILE A N 1
ATOM 1525 C CA . ILE A 1 191 ? -5.764 7.913 13.443 1.00 96.44 191 ILE A CA 1
ATOM 1526 C C . ILE A 1 191 ? -4.326 8.429 13.334 1.00 96.44 191 ILE A C 1
ATOM 1528 O O . ILE A 1 191 ? -3.372 7.710 13.640 1.00 96.44 191 ILE A O 1
ATOM 1532 N N . PHE A 1 192 ? -4.152 9.698 12.951 1.00 96.56 192 PHE A N 1
ATOM 1533 C CA . PHE A 1 192 ? -2.821 10.286 12.815 1.00 96.56 192 PHE A CA 1
ATOM 1534 C C . PHE A 1 192 ? -2.071 10.349 14.153 1.00 96.56 192 PHE A C 1
ATOM 1536 O O . PHE A 1 192 ? -0.864 10.097 14.200 1.00 96.56 192 PHE A O 1
ATOM 1543 N N . ALA A 1 193 ? -2.760 10.675 15.250 1.00 96.25 193 ALA A N 1
ATOM 1544 C CA . ALA A 1 193 ? -2.171 10.694 16.585 1.00 96.25 193 ALA A CA 1
ATOM 1545 C C . ALA A 1 193 ? -1.722 9.291 17.021 1.00 96.25 193 ALA A C 1
ATOM 1547 O O . ALA A 1 193 ? -0.602 9.135 17.511 1.00 96.25 193 ALA A O 1
ATOM 1548 N N . PHE A 1 194 ? -2.546 8.271 16.783 1.00 94.69 194 PHE A N 1
ATOM 1549 C CA . PHE A 1 194 ? -2.220 6.879 17.072 1.00 94.69 194 PHE A CA 1
ATOM 1550 C C . PHE A 1 194 ? -0.985 6.404 16.295 1.00 94.69 194 PHE A C 1
ATOM 1552 O O . PHE A 1 194 ? -0.028 5.906 16.895 1.00 94.69 194 PHE A O 1
ATOM 1559 N N . GLU A 1 195 ? -0.947 6.630 14.979 1.00 95.25 195 GLU A N 1
ATOM 1560 C CA . GLU A 1 195 ? 0.225 6.296 14.162 1.00 95.25 195 GLU A CA 1
ATOM 1561 C C . GLU A 1 195 ? 1.479 7.052 14.615 1.00 95.25 195 GLU A C 1
ATOM 1563 O O . GLU A 1 195 ? 2.572 6.480 14.657 1.00 95.25 195 GLU A O 1
ATOM 1568 N N . LYS A 1 196 ? 1.336 8.324 15.007 1.00 95.06 196 LYS A N 1
ATOM 1569 C CA . LYS A 1 196 ? 2.442 9.130 15.532 1.00 95.06 196 LYS A CA 1
ATOM 1570 C C . LYS A 1 196 ? 3.005 8.562 16.833 1.00 95.06 196 LYS A C 1
ATOM 1572 O O . LYS A 1 196 ? 4.226 8.575 17.003 1.00 95.06 196 LYS A O 1
ATOM 1577 N N . GLU A 1 197 ? 2.166 8.064 17.739 1.00 93.75 197 GLU A N 1
ATOM 1578 C CA . GLU A 1 197 ? 2.637 7.402 18.961 1.00 93.75 197 GLU A CA 1
ATOM 1579 C C . 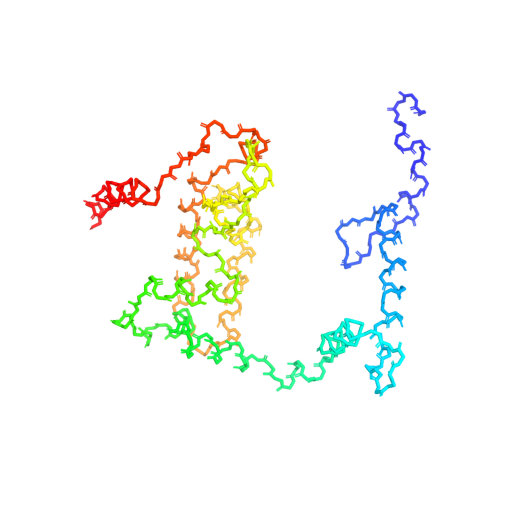GLU A 1 197 ? 3.366 6.092 18.644 1.00 93.75 197 GLU A C 1
ATOM 1581 O O . GLU A 1 197 ? 4.476 5.876 19.135 1.00 93.75 197 GLU A O 1
ATOM 1586 N N . ILE A 1 198 ? 2.825 5.266 17.743 1.00 91.75 198 ILE A N 1
ATOM 1587 C CA . ILE A 1 198 ? 3.495 4.041 17.280 1.00 91.75 198 ILE A CA 1
ATOM 1588 C C . ILE A 1 198 ? 4.865 4.362 16.664 1.00 91.75 198 ILE A C 1
ATOM 1590 O O . ILE A 1 198 ? 5.874 3.738 17.008 1.00 91.75 198 ILE A O 1
ATOM 1594 N N . ALA A 1 199 ? 4.932 5.381 15.807 1.00 92.94 199 ALA A N 1
ATOM 1595 C CA . ALA A 1 199 ? 6.149 5.792 15.117 1.00 92.94 199 ALA A CA 1
ATOM 1596 C C . ALA A 1 199 ? 7.290 6.186 16.076 1.00 92.94 199 ALA A C 1
ATOM 1598 O O . ALA A 1 199 ? 8.467 6.058 15.721 1.00 92.94 199 ALA A O 1
ATOM 1599 N N . LYS A 1 200 ? 6.996 6.630 17.309 1.00 91.81 200 LYS A N 1
ATOM 1600 C CA . LYS A 1 200 ? 8.035 6.926 18.317 1.00 91.81 200 LYS A CA 1
ATOM 1601 C C . LYS A 1 200 ? 8.810 5.681 18.747 1.00 91.81 200 LYS A C 1
ATOM 1603 O O . LYS A 1 200 ? 9.987 5.803 19.092 1.00 91.81 200 LYS A O 1
ATOM 1608 N N . HIS A 1 201 ? 8.172 4.514 18.696 1.00 89.50 201 HIS A N 1
ATOM 1609 C CA . HIS A 1 201 ? 8.749 3.229 19.092 1.00 89.50 201 HIS A CA 1
ATOM 1610 C C . HIS A 1 201 ? 9.417 2.474 17.936 1.00 89.50 201 HIS A C 1
ATOM 1612 O O . HIS A 1 201 ? 10.086 1.469 18.168 1.00 89.50 201 HIS A O 1
ATOM 1618 N N . TYR A 1 202 ? 9.273 2.955 16.699 1.00 89.44 202 TYR A N 1
ATOM 1619 C CA . TYR A 1 202 ? 9.889 2.333 15.529 1.00 89.44 202 TYR A CA 1
ATOM 1620 C C . TYR A 1 202 ? 11.394 2.590 15.495 1.00 89.44 202 TYR A C 1
ATOM 1622 O O . TYR A 1 202 ? 11.878 3.647 15.908 1.00 89.44 202 TYR A O 1
ATOM 1630 N N . TRP A 1 203 ? 12.154 1.645 14.952 1.00 87.75 203 TRP A N 1
ATOM 1631 C CA . TRP A 1 203 ? 13.572 1.866 14.695 1.00 87.75 203 TRP A CA 1
ATOM 1632 C C . TRP A 1 203 ? 13.773 2.908 13.596 1.00 87.75 203 TRP A C 1
ATOM 1634 O O . TRP A 1 203 ? 12.907 3.126 12.742 1.00 87.75 203 TRP A O 1
ATOM 1644 N N . THR A 1 204 ? 14.922 3.579 13.630 1.00 88.06 204 THR A N 1
ATOM 1645 C CA . THR A 1 204 ? 15.343 4.440 12.522 1.00 88.06 204 THR A CA 1
ATOM 1646 C C . THR A 1 204 ? 15.747 3.593 11.311 1.00 88.06 204 THR A C 1
ATOM 1648 O O . THR A 1 204 ? 16.018 2.392 11.424 1.00 88.06 204 THR A O 1
ATOM 1651 N N . SER A 1 205 ? 15.801 4.211 10.131 1.00 84.50 205 SER A N 1
ATOM 1652 C CA . SER A 1 205 ? 16.271 3.546 8.909 1.00 84.50 205 SER A CA 1
ATOM 1653 C C . SER A 1 205 ? 17.736 3.102 9.031 1.00 84.50 205 SER A C 1
ATOM 1655 O O . SER A 1 205 ? 18.154 2.123 8.417 1.00 84.50 205 SER A O 1
ATOM 1657 N N . GLU A 1 206 ? 18.537 3.809 9.824 1.00 86.00 206 GLU A N 1
ATOM 1658 C CA . GLU A 1 206 ? 19.923 3.484 10.159 1.00 86.00 206 GLU A CA 1
ATOM 1659 C C . GLU A 1 206 ? 19.990 2.234 11.044 1.00 86.00 206 GLU A C 1
ATOM 1661 O O . GLU A 1 206 ? 20.693 1.283 10.699 1.00 86.00 206 GLU A O 1
ATOM 1666 N N . ASP A 1 207 ? 19.202 2.198 12.123 1.00 84.38 207 ASP A N 1
ATOM 1667 C CA . ASP A 1 207 ? 19.150 1.061 13.052 1.00 84.38 207 ASP A CA 1
ATOM 1668 C C . ASP A 1 207 ? 18.674 -0.222 12.355 1.00 84.38 207 ASP A C 1
ATOM 1670 O O . ASP A 1 207 ? 19.206 -1.300 12.616 1.00 84.38 207 ASP A O 1
ATOM 1674 N N . ARG A 1 208 ? 17.719 -0.108 11.417 1.00 80.00 208 ARG A N 1
ATOM 1675 C CA . ARG A 1 208 ? 17.235 -1.239 10.602 1.00 80.00 208 ARG A CA 1
ATOM 1676 C C . ARG A 1 208 ? 18.280 -1.787 9.629 1.00 80.00 208 ARG A C 1
ATOM 1678 O O . ARG A 1 208 ? 18.221 -2.966 9.292 1.00 80.00 208 ARG A O 1
ATOM 1685 N N . ARG A 1 209 ? 19.190 -0.942 9.130 1.00 78.19 209 ARG A N 1
ATOM 1686 C CA . ARG A 1 209 ? 20.259 -1.344 8.194 1.00 78.19 209 ARG A CA 1
ATOM 1687 C C . ARG A 1 209 ? 21.441 -1.993 8.908 1.00 78.19 209 ARG A C 1
ATOM 1689 O O . ARG A 1 209 ? 22.152 -2.794 8.303 1.00 78.19 209 ARG A O 1
ATOM 1696 N N . GLY A 1 210 ? 21.674 -1.641 10.171 1.00 68.69 210 GLY A N 1
ATOM 1697 C CA . GLY A 1 210 ? 22.648 -2.331 11.007 1.00 68.69 210 GLY A CA 1
ATOM 1698 C C . GLY A 1 210 ? 22.217 -3.772 11.292 1.00 68.69 210 GLY A C 1
ATOM 1699 O O . GLY A 1 210 ? 21.029 -4.071 11.364 1.00 68.69 210 GLY A O 1
ATOM 1700 N N . ARG A 1 211 ? 23.179 -4.683 11.505 1.00 56.78 211 ARG A N 1
ATOM 1701 C CA . ARG A 1 211 ? 22.884 -5.976 12.149 1.00 56.78 211 ARG A CA 1
ATOM 1702 C C . ARG A 1 211 ? 22.288 -5.639 13.519 1.00 56.78 211 ARG A C 1
ATOM 1704 O O . ARG A 1 211 ? 23.014 -5.030 14.312 1.00 56.78 211 ARG A O 1
ATOM 1711 N N . PRO A 1 212 ? 21.014 -5.930 13.820 1.00 54.44 212 PRO A N 1
ATOM 1712 C CA . PRO A 1 212 ? 20.413 -5.255 14.950 1.00 54.44 212 PRO A CA 1
ATOM 1713 C C . PRO A 1 212 ? 20.978 -5.827 16.246 1.00 54.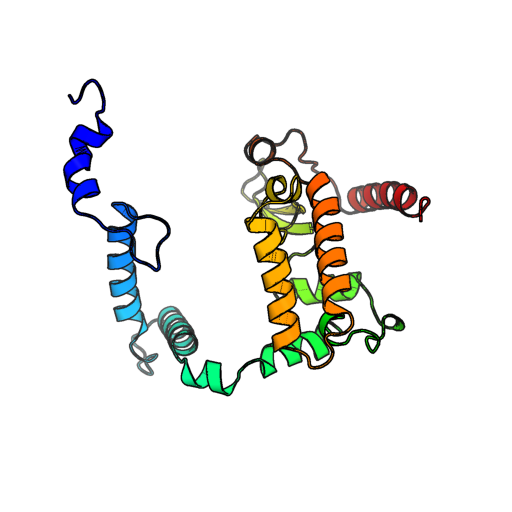44 212 PRO A C 1
ATOM 1715 O O . PRO A 1 212 ? 20.758 -6.992 16.567 1.00 54.44 212 PRO A O 1
ATOM 1718 N N . ASN A 1 213 ? 21.610 -4.977 17.057 1.00 54.66 213 ASN A N 1
ATOM 1719 C CA . ASN A 1 213 ? 21.838 -5.251 18.481 1.00 54.66 213 ASN A CA 1
ATOM 1720 C C . ASN A 1 213 ? 20.510 -5.442 19.261 1.00 54.66 213 ASN A C 1
ATOM 1722 O O . ASN A 1 213 ? 20.542 -5.690 20.463 1.00 54.66 213 ASN A O 1
ATOM 1726 N N . GLY A 1 214 ? 19.351 -5.326 18.593 1.00 60.03 214 GLY A N 1
ATOM 1727 C CA . GLY A 1 214 ? 18.007 -5.481 19.147 1.00 60.03 214 GLY A CA 1
ATOM 1728 C C . GLY A 1 214 ? 17.212 -6.702 18.663 1.00 60.03 214 GLY A C 1
ATOM 1729 O O . GLY A 1 214 ? 16.079 -6.863 19.107 1.00 60.03 214 GLY A O 1
ATOM 1730 N N . THR A 1 215 ? 17.742 -7.570 17.788 1.00 72.44 215 THR A N 1
ATOM 1731 C CA . THR A 1 215 ? 17.022 -8.804 17.412 1.00 72.44 215 THR A CA 1
ATOM 1732 C C . THR A 1 215 ? 17.112 -9.823 18.544 1.00 72.44 215 THR A C 1
ATOM 1734 O O . THR A 1 215 ? 18.191 -10.317 18.875 1.00 72.44 215 THR A O 1
ATOM 1737 N N . ILE A 1 216 ? 15.968 -10.172 19.133 1.00 82.38 216 ILE A N 1
ATOM 1738 C CA . ILE A 1 216 ? 15.890 -11.120 20.248 1.00 82.38 216 ILE A CA 1
ATOM 1739 C C . ILE A 1 216 ? 15.380 -12.465 19.733 1.00 82.38 216 ILE A C 1
ATOM 1741 O O . ILE A 1 216 ? 14.197 -12.623 19.438 1.00 82.38 216 ILE A O 1
ATOM 1745 N N . ARG A 1 217 ? 16.256 -13.476 19.692 1.00 86.38 217 ARG A N 1
ATOM 1746 C CA . ARG A 1 217 ? 15.826 -14.864 19.473 1.00 86.38 217 ARG A CA 1
ATOM 1747 C C . ARG A 1 217 ? 15.248 -15.423 20.769 1.00 86.38 217 ARG A C 1
ATOM 1749 O O . ARG A 1 217 ? 15.945 -15.520 21.778 1.00 86.38 217 ARG A O 1
ATOM 1756 N N . THR A 1 218 ? 13.977 -15.803 20.748 1.00 89.06 218 THR A N 1
ATOM 1757 C CA . THR A 1 218 ? 13.260 -16.277 21.936 1.00 89.06 218 THR A CA 1
ATOM 1758 C C . THR A 1 218 ? 12.223 -17.342 21.581 1.00 89.06 218 THR A C 1
ATOM 1760 O O . THR A 1 218 ? 12.021 -17.658 20.413 1.00 89.06 218 THR A O 1
ATOM 1763 N N . THR A 1 219 ? 11.582 -17.934 22.589 1.00 91.19 219 THR A N 1
ATOM 1764 C CA . THR A 1 219 ? 10.443 -18.843 22.396 1.00 91.19 219 THR A CA 1
ATOM 1765 C C . THR A 1 219 ? 9.130 -18.067 22.471 1.00 91.19 219 THR A C 1
ATOM 1767 O O . THR A 1 219 ? 9.057 -17.029 23.128 1.00 91.19 219 THR A O 1
ATOM 1770 N N . VAL A 1 220 ? 8.060 -18.601 21.874 1.00 89.62 220 VAL A N 1
ATOM 1771 C CA . VAL A 1 220 ? 6.715 -17.994 21.950 1.00 89.62 220 VAL A CA 1
ATOM 1772 C C . VAL A 1 220 ? 6.252 -17.811 23.401 1.00 89.62 220 VAL A C 1
ATOM 1774 O O . VAL A 1 220 ? 5.681 -16.777 23.738 1.00 89.62 220 VAL A O 1
ATOM 1777 N N . GLY A 1 221 ? 6.555 -18.770 24.285 1.00 91.38 221 GLY A N 1
ATOM 1778 C CA . GLY A 1 221 ? 6.245 -18.654 25.715 1.00 91.38 221 GLY A CA 1
ATOM 1779 C C . GLY A 1 221 ? 6.925 -17.445 26.363 1.00 91.38 221 GLY A C 1
ATOM 1780 O O . GLY A 1 221 ? 6.256 -16.609 26.958 1.00 91.38 221 GLY A O 1
ATOM 1781 N N . LYS A 1 222 ? 8.237 -17.280 26.151 1.00 89.56 222 LYS A N 1
ATOM 1782 C CA . LYS A 1 222 ? 8.983 -16.125 26.676 1.00 89.56 222 LYS A CA 1
ATOM 1783 C C . LYS A 1 222 ? 8.517 -14.799 26.075 1.00 89.56 222 LYS A C 1
ATOM 1785 O O . LYS A 1 222 ? 8.471 -13.801 26.783 1.00 89.56 222 LYS A O 1
ATOM 1790 N N . LEU A 1 223 ? 8.178 -14.776 24.784 1.00 86.50 223 LEU A N 1
ATOM 1791 C CA . LEU A 1 223 ? 7.601 -13.590 24.147 1.00 86.50 223 LEU A CA 1
ATOM 1792 C C . LEU A 1 223 ? 6.264 -13.210 24.796 1.00 86.50 223 LEU A C 1
ATOM 1794 O O . LEU A 1 223 ? 6.034 -12.044 25.097 1.00 86.50 223 LEU A O 1
ATOM 1798 N N . THR A 1 224 ? 5.412 -14.200 25.065 1.00 86.12 224 THR A N 1
ATOM 1799 C CA . THR A 1 224 ? 4.127 -13.996 25.747 1.00 86.12 224 THR A CA 1
ATOM 1800 C C . THR A 1 224 ? 4.325 -13.370 27.127 1.00 86.12 224 THR A C 1
ATOM 1802 O O . THR A 1 224 ? 3.590 -12.458 27.502 1.00 86.12 224 THR A O 1
ATOM 1805 N N . ASP A 1 225 ? 5.332 -13.824 27.873 1.00 87.12 225 ASP A N 1
ATOM 1806 C CA . ASP A 1 225 ? 5.642 -13.279 29.195 1.00 87.12 225 ASP A CA 1
ATOM 1807 C C . ASP A 1 225 ? 6.148 -11.832 29.118 1.00 87.12 225 ASP A C 1
ATOM 1809 O O . ASP A 1 225 ? 5.692 -10.996 29.895 1.00 87.12 225 ASP A O 1
ATOM 1813 N N . LEU A 1 226 ? 7.018 -11.516 28.148 1.00 81.75 226 LEU A N 1
ATOM 1814 C CA . LEU A 1 226 ? 7.521 -10.154 27.913 1.00 81.75 226 LEU A CA 1
ATOM 1815 C C . LEU A 1 226 ? 6.397 -9.162 27.592 1.00 81.75 226 LEU A C 1
ATOM 1817 O O . LEU A 1 226 ? 6.406 -8.033 28.077 1.00 81.75 226 LEU A O 1
ATOM 1821 N N . LEU A 1 227 ? 5.417 -9.578 26.790 1.00 76.88 227 LEU A N 1
ATOM 1822 C CA . LEU A 1 227 ? 4.305 -8.709 26.406 1.00 76.88 227 LEU A CA 1
ATOM 1823 C C . LEU A 1 227 ? 3.334 -8.464 27.574 1.00 76.88 227 LEU A C 1
ATOM 1825 O O . LEU A 1 227 ? 2.813 -7.359 27.716 1.00 76.88 227 LEU A O 1
ATOM 1829 N N . LYS A 1 228 ? 3.125 -9.442 28.465 1.00 72.88 228 LYS A N 1
ATOM 1830 C CA . LYS A 1 228 ? 2.246 -9.284 29.642 1.00 72.88 228 LYS A CA 1
ATOM 1831 C C . LYS A 1 228 ? 2.771 -8.260 30.652 1.00 72.88 228 LYS A C 1
ATOM 1833 O O . LYS A 1 228 ? 1.986 -7.487 31.211 1.00 72.88 228 LYS A O 1
ATOM 1838 N N . THR A 1 229 ? 4.080 -8.237 30.894 1.00 56.00 229 THR A N 1
ATOM 1839 C CA . THR A 1 229 ? 4.706 -7.274 31.814 1.00 56.00 229 THR A CA 1
ATOM 1840 C C . THR A 1 229 ? 4.670 -5.846 31.273 1.00 56.00 229 THR A C 1
ATOM 1842 O O . THR A 1 229 ? 4.456 -4.924 32.055 1.00 56.00 229 THR A O 1
ATOM 1845 N N . SER A 1 230 ? 4.800 -5.649 29.958 1.00 52.38 230 SER A N 1
ATOM 1846 C CA . SER A 1 230 ? 4.759 -4.316 29.335 1.00 52.38 230 SER A CA 1
ATOM 1847 C C . SER A 1 230 ? 3.345 -3.734 29.197 1.00 52.38 230 SER A C 1
ATOM 1849 O O . SER A 1 230 ? 3.160 -2.531 29.372 1.00 52.38 230 SER A O 1
ATOM 1851 N N . VAL A 1 231 ? 2.324 -4.561 28.948 1.00 43.31 231 VAL A N 1
ATOM 1852 C CA . VAL A 1 231 ? 0.924 -4.095 28.851 1.00 43.31 231 VAL A CA 1
ATOM 1853 C C . VAL A 1 231 ? 0.382 -3.641 30.215 1.00 43.31 231 VAL A C 1
ATOM 1855 O O . VAL A 1 231 ? -0.354 -2.659 30.298 1.00 43.31 231 VAL A O 1
ATOM 1858 N N . SER A 1 232 ? 0.825 -4.273 31.307 1.00 30.09 232 SER A N 1
ATOM 1859 C CA . SER A 1 232 ? 0.416 -3.899 32.671 1.00 30.09 232 SER A CA 1
ATOM 1860 C C . SER A 1 232 ? 0.874 -2.488 33.078 1.00 30.09 232 SER A C 1
ATOM 1862 O O . SER A 1 232 ? 0.214 -1.849 33.891 1.00 30.09 232 SER A O 1
ATOM 1864 N N . SER A 1 233 ? 1.967 -1.974 32.499 1.00 28.14 233 SER A N 1
ATOM 1865 C CA . SER A 1 233 ? 2.435 -0.598 32.735 1.00 28.14 233 SER A CA 1
ATOM 1866 C C . SER A 1 233 ? 1.755 0.463 31.863 1.00 28.14 233 SER A C 1
ATOM 1868 O O . SER A 1 233 ? 1.791 1.633 32.224 1.00 28.14 233 SER A O 1
ATOM 1870 N N . VAL A 1 234 ? 1.130 0.081 30.743 1.00 28.72 234 VAL A N 1
ATOM 1871 C CA . VAL A 1 234 ? 0.449 1.026 29.834 1.00 28.72 234 VAL A CA 1
ATOM 1872 C C . VAL A 1 234 ? -1.028 1.196 30.208 1.00 28.72 234 VAL A C 1
ATOM 1874 O O . VAL A 1 234 ? -1.558 2.294 30.106 1.00 28.72 234 VAL A O 1
ATOM 1877 N N . ILE A 1 235 ? -1.674 0.149 30.735 1.00 27.80 235 ILE A N 1
ATOM 1878 C CA . ILE A 1 235 ? -3.093 0.196 31.139 1.00 27.80 235 ILE A CA 1
ATOM 1879 C C . ILE A 1 235 ? -3.307 0.925 32.484 1.00 27.80 235 ILE A C 1
ATOM 1881 O O . ILE A 1 235 ? -4.413 1.361 32.775 1.00 27.80 235 ILE A O 1
ATOM 1885 N N . MET A 1 236 ? -2.272 1.129 33.311 1.00 24.31 236 MET A N 1
ATOM 1886 C CA . MET A 1 236 ? -2.423 1.854 34.590 1.00 24.31 236 MET A CA 1
ATOM 1887 C C . MET A 1 236 ? -2.425 3.393 34.466 1.00 24.31 236 MET A C 1
ATOM 1889 O O . MET A 1 236 ? -2.527 4.073 35.490 1.00 24.31 236 MET A O 1
ATOM 1893 N N . HIS A 1 237 ? -2.300 3.960 33.259 1.00 27.78 237 HIS A N 1
ATOM 1894 C CA . HIS A 1 237 ? -2.264 5.416 33.024 1.00 27.78 237 HIS A CA 1
ATOM 1895 C C . HIS A 1 237 ? -3.293 5.911 31.990 1.00 27.78 237 HIS A C 1
ATOM 1897 O O . HIS A 1 237 ? -3.040 6.876 31.270 1.00 27.78 237 HIS A O 1
ATOM 1903 N N . THR A 1 238 ? -4.471 5.291 31.972 1.00 28.80 238 THR A N 1
ATOM 1904 C CA . THR A 1 238 ? -5.715 5.832 31.393 1.00 28.80 238 THR A CA 1
ATOM 1905 C C . THR A 1 238 ? -6.836 5.624 32.393 1.00 28.80 238 THR A C 1
ATOM 1907 O O . THR A 1 238 ? -7.596 6.582 32.637 1.00 28.80 238 THR A O 1
#